Protein AF-A0A328CBB7-F1 (afdb_monomer)

Structure (mmCIF, N/CA/C/O backbone):
data_AF-A0A328CBB7-F1
#
_entry.id   AF-A0A328CBB7-F1
#
loop_
_atom_site.group_PDB
_atom_site.id
_atom_site.type_symbol
_atom_site.label_atom_id
_atom_site.label_alt_id
_atom_site.label_comp_id
_atom_site.label_asym_id
_atom_site.label_entity_id
_atom_site.label_seq_id
_atom_site.pdbx_PDB_ins_code
_atom_site.Cartn_x
_atom_site.Cartn_y
_atom_site.Cartn_z
_atom_site.occupancy
_atom_site.B_iso_or_equiv
_atom_site.auth_seq_id
_atom_site.auth_comp_id
_atom_site.auth_asym_id
_atom_site.auth_atom_id
_atom_site.pdbx_PDB_model_num
ATOM 1 N N . MET A 1 1 ? -21.058 -14.576 30.838 1.00 38.72 1 MET A N 1
ATOM 2 C CA . MET A 1 1 ? -20.397 -13.305 30.477 1.00 38.72 1 MET A CA 1
ATOM 3 C C . MET A 1 1 ? -21.060 -12.859 29.191 1.00 38.72 1 MET A C 1
ATOM 5 O O . MET A 1 1 ? -20.961 -13.598 28.227 1.00 38.72 1 MET A O 1
ATOM 9 N N . SER A 1 2 ? -21.871 -11.798 29.221 1.00 43.31 2 SER A N 1
ATOM 10 C CA . SER A 1 2 ? -22.669 -11.398 28.052 1.00 43.31 2 SER A CA 1
ATOM 11 C C . SER A 1 2 ? -21.760 -10.701 27.047 1.00 43.31 2 SER A C 1
ATOM 13 O O . SER A 1 2 ? -21.138 -9.696 27.394 1.00 43.31 2 SER A O 1
ATOM 15 N N . GLU A 1 3 ? -21.650 -11.267 25.850 1.00 45.44 3 GLU A N 1
ATOM 16 C CA . GLU A 1 3 ? -20.910 -10.694 24.729 1.00 45.44 3 GLU A CA 1
ATOM 17 C C . GLU A 1 3 ? -21.467 -9.309 24.370 1.00 45.44 3 GLU A C 1
ATOM 19 O O . GLU A 1 3 ? -22.669 -9.047 24.475 1.00 45.44 3 GLU A O 1
ATOM 24 N N . ALA A 1 4 ? -20.573 -8.387 24.012 1.00 52.09 4 ALA A N 1
ATOM 25 C CA . ALA A 1 4 ? -20.952 -7.051 23.579 1.00 52.09 4 ALA A CA 1
ATOM 26 C C . ALA A 1 4 ? -21.644 -7.139 22.211 1.00 52.09 4 ALA A C 1
ATOM 28 O O . ALA A 1 4 ? -21.082 -7.690 21.269 1.00 52.09 4 ALA A O 1
ATOM 29 N N . ILE A 1 5 ? -22.854 -6.586 22.112 1.00 55.97 5 ILE A N 1
ATOM 30 C CA . ILE A 1 5 ? -23.617 -6.524 20.860 1.00 55.97 5 ILE A CA 1
ATOM 31 C C . ILE A 1 5 ? -22.849 -5.642 19.854 1.00 55.97 5 ILE A C 1
ATOM 33 O O . ILE A 1 5 ? -22.445 -4.533 20.230 1.00 55.97 5 ILE A O 1
ATOM 37 N N . PRO A 1 6 ? -22.630 -6.092 18.604 1.00 54.19 6 PRO A N 1
ATOM 38 C CA . PRO A 1 6 ? -21.957 -5.299 17.579 1.00 54.19 6 PRO A CA 1
ATOM 39 C C . PRO A 1 6 ? -22.746 -4.020 17.256 1.00 54.19 6 PRO A C 1
ATOM 41 O O . PRO A 1 6 ? -23.978 -4.006 17.248 1.00 54.19 6 PRO A O 1
ATOM 44 N N . ALA A 1 7 ? -22.041 -2.918 16.970 1.00 55.19 7 ALA A N 1
ATOM 45 C CA . ALA A 1 7 ? -22.670 -1.602 16.808 1.00 55.19 7 ALA A CA 1
ATOM 46 C C . ALA A 1 7 ? -23.686 -1.508 15.656 1.00 55.19 7 ALA A C 1
ATOM 48 O O . ALA A 1 7 ? -24.539 -0.619 15.663 1.00 55.19 7 ALA A O 1
ATOM 49 N N . SER A 1 8 ? -23.628 -2.449 14.712 1.00 50.25 8 SER A N 1
ATOM 50 C CA . SER A 1 8 ? -24.557 -2.599 13.591 1.00 50.25 8 SER A CA 1
ATOM 51 C C . SER A 1 8 ? -25.989 -2.964 13.999 1.00 50.25 8 SER A C 1
ATOM 53 O O . SER A 1 8 ? -26.895 -2.803 13.190 1.00 50.25 8 SER A O 1
ATOM 55 N N . GLU A 1 9 ? -26.217 -3.433 15.231 1.00 58.25 9 GLU A N 1
ATOM 56 C CA . GLU A 1 9 ? -27.546 -3.835 15.726 1.00 58.25 9 GLU A CA 1
ATOM 57 C C . GLU A 1 9 ? -28.174 -2.812 16.689 1.00 58.25 9 GLU A C 1
ATOM 59 O O . GLU A 1 9 ? -29.252 -3.041 17.241 1.00 58.25 9 GLU A O 1
ATOM 64 N N . ILE A 1 10 ? -27.527 -1.663 16.916 1.00 64.31 10 ILE A N 1
ATOM 65 C CA . ILE A 1 10 ? -28.049 -0.634 17.821 1.00 64.31 10 ILE A CA 1
ATOM 66 C C . ILE A 1 10 ? -29.089 0.217 17.071 1.00 64.31 10 ILE A C 1
ATOM 68 O O . ILE A 1 10 ? -28.726 0.883 16.099 1.00 64.31 10 ILE A O 1
ATOM 72 N N . PRO A 1 11 ? -30.350 0.292 17.542 1.00 65.31 11 PRO A N 1
ATOM 73 C CA . PRO A 1 11 ? -31.369 1.146 16.941 1.00 65.31 11 PRO A CA 1
ATOM 74 C C . PRO A 1 11 ? -30.875 2.592 16.811 1.00 65.31 11 PRO A C 1
ATOM 76 O O . PRO A 1 11 ? -30.401 3.185 17.787 1.00 65.31 11 PRO A O 1
ATOM 79 N N . GLU A 1 12 ? -31.019 3.181 15.619 1.00 64.69 12 GLU A N 1
ATOM 80 C CA . GLU A 1 12 ? -30.481 4.513 15.295 1.00 64.69 12 GLU A CA 1
ATOM 81 C C . GLU A 1 12 ? -30.991 5.632 16.221 1.00 64.69 12 GLU A C 1
ATOM 83 O O . GLU A 1 12 ? -30.321 6.653 16.374 1.00 64.69 12 GLU A O 1
ATOM 88 N N . ASN A 1 13 ? -32.119 5.411 16.905 1.00 73.44 13 ASN A N 1
ATOM 89 C CA . ASN A 1 13 ? -32.806 6.396 17.740 1.00 73.44 13 ASN A CA 1
ATOM 90 C C . ASN A 1 13 ? -33.033 5.929 19.190 1.00 73.44 13 ASN A C 1
ATOM 92 O O . ASN A 1 13 ? -34.138 6.047 19.714 1.00 73.44 13 ASN A O 1
ATOM 96 N N . ILE A 1 14 ? -32.004 5.415 19.872 1.00 82.62 14 ILE A N 1
ATOM 97 C CA . ILE A 1 14 ? -32.076 5.215 21.333 1.00 82.62 14 ILE A CA 1
ATOM 98 C C . ILE A 1 14 ? -31.980 6.559 22.066 1.00 82.62 14 ILE A C 1
ATOM 100 O O . ILE A 1 14 ? -30.979 7.279 21.977 1.00 82.62 14 ILE A O 1
ATOM 104 N N . GLY A 1 15 ? -32.994 6.876 22.870 1.00 86.75 15 GLY A N 1
ATOM 105 C CA . GLY A 1 15 ? -33.007 8.018 23.770 1.00 86.75 15 GLY A CA 1
ATOM 106 C C . GLY A 1 15 ? -32.053 7.839 24.956 1.00 86.75 15 GLY A C 1
ATOM 107 O O . GLY A 1 15 ? -31.879 6.761 25.519 1.00 86.75 15 GLY A O 1
ATOM 108 N N . ARG A 1 16 ? -31.436 8.936 25.422 1.00 88.31 16 ARG A N 1
ATOM 109 C CA . ARG A 1 16 ? -30.441 8.923 26.525 1.00 88.31 16 ARG A CA 1
ATOM 110 C C . ARG A 1 16 ? -30.941 8.275 27.825 1.00 88.31 16 ARG A C 1
ATOM 112 O O . ARG A 1 16 ? -30.129 7.836 28.642 1.00 88.31 16 ARG A O 1
ATOM 119 N N . ASN A 1 17 ? -32.248 8.295 28.069 1.00 92.12 17 ASN A N 1
ATOM 120 C CA . ASN A 1 17 ? -32.859 7.763 29.286 1.00 92.12 17 ASN A CA 1
ATOM 121 C C . ASN A 1 17 ? -33.464 6.366 29.108 1.00 92.12 17 ASN A C 1
ATOM 123 O O . ASN A 1 17 ? -33.884 5.803 30.119 1.00 92.12 17 ASN A O 1
ATOM 127 N N . ASP A 1 18 ? -33.476 5.827 27.890 1.00 91.31 18 ASP A N 1
ATOM 128 C CA . ASP A 1 18 ? -34.069 4.528 27.582 1.00 91.31 18 ASP A CA 1
ATOM 129 C C . ASP A 1 18 ? -33.237 3.394 28.195 1.00 91.31 18 ASP A C 1
ATOM 131 O O . ASP A 1 18 ? -32.038 3.580 28.452 1.00 91.31 18 ASP A O 1
ATOM 135 N N . PRO A 1 19 ? -33.846 2.232 28.483 1.00 89.62 19 PRO A N 1
ATOM 136 C CA . PRO A 1 19 ? -33.105 1.050 28.905 1.00 89.62 19 PRO A CA 1
ATOM 137 C C . PRO A 1 19 ? -32.066 0.657 27.846 1.00 89.62 19 PRO A C 1
ATOM 139 O O . PRO A 1 19 ? -32.312 0.711 26.644 1.00 89.62 19 PRO A O 1
ATOM 142 N N . CYS A 1 20 ? -30.867 0.302 28.302 1.00 86.31 20 CYS A N 1
ATOM 143 C CA . CYS A 1 20 ? -29.746 -0.010 27.427 1.00 86.31 20 CYS A CA 1
ATOM 144 C C . CYS A 1 20 ? -29.980 -1.347 26.695 1.00 86.31 20 CYS A C 1
ATOM 146 O O . CYS A 1 20 ? -30.288 -2.339 27.362 1.00 86.31 20 CYS A O 1
ATOM 148 N N . PRO A 1 21 ? -29.755 -1.423 25.367 1.00 84.31 21 PRO A N 1
ATOM 149 C CA . PRO A 1 21 ? -30.044 -2.614 24.562 1.00 84.31 21 PRO A CA 1
ATOM 150 C C . PRO A 1 21 ? -29.115 -3.797 24.864 1.00 84.31 21 PRO A C 1
ATOM 152 O O . PRO A 1 21 ? -29.408 -4.912 24.463 1.00 84.31 21 PRO A O 1
ATOM 155 N N . CYS A 1 22 ? -28.031 -3.595 25.621 1.00 79.69 22 CYS A N 1
ATOM 156 C CA . CYS A 1 22 ? -27.121 -4.668 26.038 1.00 79.69 22 CYS A CA 1
ATOM 157 C C . CYS A 1 22 ? -27.690 -5.597 27.131 1.00 79.69 22 CYS A C 1
ATOM 159 O O . CYS A 1 22 ? -26.942 -6.370 27.723 1.00 79.69 22 CYS A O 1
ATOM 161 N N . GLY A 1 23 ? -28.977 -5.469 27.472 1.00 82.44 23 GLY A N 1
ATOM 162 C CA . GLY A 1 23 ? -29.635 -6.295 28.490 1.00 82.44 23 GLY A CA 1
ATOM 163 C C . GLY A 1 23 ? -29.272 -5.941 29.936 1.00 82.44 23 GLY A C 1
ATOM 164 O O . GLY A 1 23 ? -29.638 -6.658 30.856 1.00 82.44 23 GLY A O 1
ATOM 165 N N . SER A 1 24 ? -28.567 -4.829 30.170 1.00 83.69 24 SER A N 1
ATOM 166 C CA . SER A 1 24 ? -28.130 -4.440 31.521 1.00 83.69 24 SER A CA 1
ATOM 167 C C . SER A 1 24 ? -29.195 -3.741 32.374 1.00 83.69 24 SER A C 1
ATOM 169 O O . SER A 1 24 ? -28.890 -3.367 33.505 1.00 83.69 24 SER A O 1
ATOM 171 N N . GLU A 1 25 ? -30.384 -3.468 31.819 1.00 83.75 25 GLU A N 1
ATOM 172 C CA . GLU A 1 25 ? -31.497 -2.704 32.427 1.00 83.75 25 GLU A CA 1
ATOM 173 C C . GLU A 1 25 ? -31.156 -1.265 32.885 1.00 83.75 25 GLU A C 1
ATOM 175 O O . GLU A 1 25 ? -32.020 -0.497 33.311 1.00 83.75 25 GLU A O 1
ATOM 180 N N . LYS A 1 26 ? -29.897 -0.834 32.755 1.00 89.00 26 LYS A N 1
ATOM 181 C CA . LYS A 1 26 ? -29.447 0.526 33.073 1.00 89.00 26 LYS A CA 1
ATOM 182 C C . LYS A 1 26 ? -29.905 1.504 31.993 1.00 89.00 26 LYS A C 1
ATOM 184 O O . LYS A 1 26 ? -29.991 1.153 30.822 1.00 89.00 26 LYS A O 1
ATOM 189 N N . LYS A 1 27 ? -30.094 2.779 32.356 1.00 89.19 27 LYS A N 1
ATOM 190 C CA . LYS A 1 27 ? -30.308 3.862 31.374 1.00 89.19 27 LYS A CA 1
ATOM 191 C C . LYS A 1 27 ? -29.127 3.934 30.403 1.00 89.19 27 LYS A C 1
ATOM 193 O O . LYS A 1 27 ? -27.983 3.941 30.861 1.00 89.19 27 LYS A O 1
ATOM 198 N N . TYR A 1 28 ? -29.389 4.093 29.107 1.00 89.44 28 TYR A N 1
ATOM 199 C CA . TYR A 1 28 ? -28.383 4.097 28.041 1.00 89.44 28 TYR A CA 1
ATOM 200 C C . TYR A 1 28 ? -27.209 5.044 28.331 1.00 89.44 28 TYR A C 1
ATOM 202 O O . TYR A 1 28 ? -26.046 4.639 28.264 1.00 89.44 28 TYR A O 1
ATOM 210 N N . LYS A 1 29 ? -27.500 6.268 28.798 1.00 89.25 29 LYS A N 1
ATOM 211 C CA . LYS A 1 29 ? -26.477 7.264 29.171 1.00 89.25 29 LYS A CA 1
ATOM 212 C C . LYS A 1 29 ? -25.533 6.868 30.304 1.00 89.25 29 LYS A C 1
ATOM 214 O O . LYS A 1 29 ? -24.498 7.499 30.479 1.00 89.25 29 LYS A O 1
ATOM 219 N N . ARG A 1 30 ? -25.919 5.886 31.121 1.00 90.25 30 ARG A N 1
ATOM 220 C CA . ARG A 1 30 ? -25.130 5.359 32.248 1.00 90.25 30 ARG A CA 1
ATOM 221 C C . ARG A 1 30 ? -24.540 3.979 31.949 1.00 90.25 30 ARG A C 1
ATOM 223 O O . ARG A 1 30 ? -24.018 3.337 32.855 1.00 90.25 30 ARG A O 1
ATOM 230 N N . CYS A 1 31 ? -24.669 3.511 30.714 1.00 90.38 31 CYS A N 1
ATOM 231 C CA . CYS A 1 31 ? -24.170 2.224 30.268 1.00 90.38 31 CYS A CA 1
ATOM 232 C C . CYS A 1 31 ? -23.409 2.420 28.950 1.00 90.38 31 CYS A C 1
ATOM 234 O O . CYS A 1 31 ? -22.411 3.139 28.935 1.00 90.38 31 CYS A O 1
ATOM 236 N N . CYS A 1 32 ? -23.877 1.839 27.848 1.00 85.00 32 CYS A N 1
ATOM 237 C CA . CYS A 1 32 ? -23.119 1.775 26.605 1.00 85.00 32 CYS A CA 1
ATOM 238 C C . CYS A 1 32 ? -23.041 3.089 25.813 1.00 85.00 32 CYS A C 1
ATOM 240 O O . CYS A 1 32 ? -22.279 3.130 24.856 1.00 85.00 32 CYS A O 1
ATOM 242 N N . GLN A 1 33 ? -23.746 4.173 26.182 1.00 84.19 33 GLN A N 1
ATOM 243 C CA . GLN A 1 33 ? -23.725 5.421 25.393 1.00 84.19 33 GLN A CA 1
ATOM 244 C C . GLN A 1 33 ? -22.305 5.934 25.134 1.00 84.19 33 GLN A C 1
ATOM 246 O O . GLN A 1 33 ? -21.995 6.319 24.011 1.00 84.19 33 GLN A O 1
ATOM 251 N N . ARG A 1 34 ? -21.447 5.946 26.160 1.00 83.81 34 ARG A N 1
ATOM 252 C CA . ARG A 1 34 ? -20.066 6.422 26.016 1.00 83.81 34 ARG A CA 1
ATOM 253 C C . ARG A 1 34 ? -19.263 5.505 25.096 1.00 83.81 34 ARG A C 1
ATOM 255 O O . ARG A 1 34 ? -18.585 5.995 24.205 1.00 83.81 34 ARG A O 1
ATOM 262 N N . THR A 1 35 ? -19.379 4.193 25.283 1.00 80.81 35 THR A N 1
ATOM 263 C CA . THR A 1 35 ? -18.708 3.190 24.448 1.00 80.81 35 THR A CA 1
ATOM 264 C C . THR A 1 35 ? -19.155 3.288 22.993 1.00 80.81 35 THR A C 1
ATOM 266 O O . THR A 1 35 ? -18.314 3.344 22.111 1.00 80.81 35 THR A O 1
ATOM 269 N N . HIS A 1 36 ? -20.457 3.413 22.735 1.00 80.88 36 HIS A N 1
ATOM 270 C CA . HIS A 1 36 ? -20.998 3.569 21.385 1.00 80.88 36 HIS A CA 1
ATOM 271 C C . HIS A 1 36 ? -20.646 4.921 20.756 1.00 80.88 36 HIS A C 1
ATOM 273 O O . HIS A 1 36 ? -20.527 5.006 19.542 1.00 80.88 36 HIS A O 1
ATOM 279 N N . GLN A 1 37 ? -20.493 5.992 21.544 1.00 74.44 37 GLN A N 1
ATOM 280 C CA . GLN A 1 37 ? -19.992 7.275 21.039 1.00 74.44 37 GLN A CA 1
ATOM 281 C C . GLN A 1 37 ? -18.532 7.163 20.619 1.00 74.44 37 GLN A C 1
ATOM 283 O O . GLN A 1 37 ? -18.215 7.564 19.509 1.00 74.44 37 GLN A O 1
ATOM 288 N N . ILE A 1 38 ? -17.689 6.552 21.455 1.00 74.50 38 ILE A N 1
ATOM 289 C CA . ILE A 1 38 ? -16.287 6.270 21.124 1.00 74.50 38 ILE A CA 1
ATOM 290 C C . ILE A 1 38 ? -16.212 5.380 19.880 1.00 74.50 38 ILE A C 1
ATOM 292 O O . ILE A 1 38 ? -15.443 5.672 18.975 1.00 74.50 38 ILE A O 1
ATOM 296 N N . GLN A 1 39 ? -17.062 4.355 19.794 1.00 68.62 39 GLN A N 1
ATOM 297 C CA . GLN A 1 39 ? -17.139 3.457 18.647 1.00 68.62 39 GLN A CA 1
ATOM 298 C C . GLN A 1 39 ? -17.603 4.181 17.372 1.00 68.62 39 GLN A C 1
ATOM 300 O O . GLN A 1 39 ? -16.935 4.091 16.348 1.00 68.62 39 GLN A O 1
ATOM 305 N N . LYS A 1 40 ? -18.666 4.995 17.436 1.00 63.31 40 LYS A N 1
ATOM 306 C CA . LYS A 1 40 ? -19.123 5.830 16.310 1.00 63.31 40 LYS A CA 1
ATOM 307 C C . LYS A 1 40 ? -18.096 6.890 15.909 1.00 63.31 40 LYS A C 1
ATOM 309 O O . LYS A 1 40 ? -18.004 7.235 14.736 1.00 63.31 40 LYS A O 1
ATOM 314 N N . GLU A 1 41 ? -17.351 7.451 16.856 1.00 59.56 41 GLU A N 1
ATOM 315 C CA . GLU A 1 41 ? -16.264 8.396 16.582 1.00 59.56 41 GLU A CA 1
ATOM 316 C C . GLU A 1 41 ? -15.067 7.691 15.933 1.00 59.56 41 GLU A C 1
ATOM 318 O O . GLU A 1 41 ? -14.537 8.210 14.951 1.00 59.56 41 GLU A O 1
ATOM 323 N N . SER A 1 42 ? -14.710 6.481 16.379 1.00 55.41 42 SER A N 1
ATOM 324 C CA . SER A 1 42 ? -13.691 5.654 15.722 1.00 55.41 42 SER A CA 1
ATOM 325 C C . SER A 1 42 ? -14.127 5.175 14.335 1.00 55.41 42 SER A C 1
ATOM 327 O O . SER A 1 42 ? -13.318 5.158 13.414 1.00 55.41 42 SER A O 1
ATOM 329 N N . GLU A 1 43 ? -15.410 4.868 14.136 1.00 56.19 43 GLU A N 1
ATOM 330 C CA . GLU A 1 43 ? -15.985 4.520 12.829 1.00 56.19 43 GLU A CA 1
ATOM 331 C C . GLU A 1 43 ? -16.011 5.736 11.891 1.00 56.19 43 GLU A C 1
ATOM 333 O O . GLU A 1 43 ? -15.654 5.619 10.724 1.00 56.19 43 GLU A O 1
ATOM 338 N N . LYS A 1 44 ? -16.334 6.937 12.395 1.00 49.56 44 LYS A N 1
ATOM 339 C CA . LYS A 1 44 ? -16.221 8.194 11.628 1.00 49.56 44 LYS A CA 1
ATOM 340 C C . LYS A 1 44 ? -14.776 8.543 11.258 1.00 49.56 44 LYS A C 1
ATOM 342 O O . LYS A 1 44 ? -14.560 9.219 10.254 1.00 49.56 44 LYS A O 1
ATOM 347 N N . GLN A 1 45 ? -13.799 8.118 12.060 1.00 52.16 45 GLN A N 1
ATOM 348 C CA . GLN A 1 45 ? -12.370 8.245 11.750 1.00 52.16 45 GLN A CA 1
ATOM 349 C C . GLN A 1 45 ? -11.849 7.112 10.849 1.00 52.16 45 GLN A C 1
ATOM 351 O O . GLN A 1 45 ? 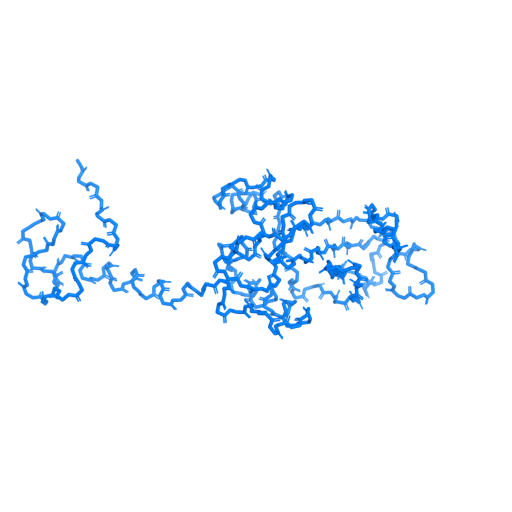-10.827 7.294 10.185 1.00 52.16 45 GLN A O 1
ATOM 356 N N . SER A 1 46 ? -12.569 5.990 10.754 1.00 60.09 46 SER A N 1
ATOM 357 C CA . SER A 1 46 ? -12.258 4.860 9.875 1.00 60.09 46 SER A CA 1
ATOM 358 C C . SER A 1 46 ? -12.650 5.196 8.435 1.00 60.09 46 SER A C 1
ATOM 360 O O . SER A 1 46 ? -13.712 4.820 7.942 1.00 60.09 46 SER A O 1
ATOM 362 N N . ARG A 1 47 ? -11.802 5.972 7.753 1.00 76.31 47 ARG A N 1
ATOM 363 C CA . ARG A 1 47 ? -11.968 6.273 6.324 1.00 76.31 47 ARG A CA 1
ATOM 364 C C . ARG A 1 47 ? -12.005 4.968 5.542 1.00 76.31 47 ARG A C 1
ATOM 366 O O . ARG A 1 47 ? -11.098 4.156 5.684 1.00 76.31 47 ARG A O 1
ATOM 373 N N . GLN A 1 48 ? -13.006 4.784 4.689 1.00 86.12 48 GLN A N 1
ATOM 374 C CA . GLN A 1 48 ? -13.028 3.623 3.805 1.00 86.12 48 GLN A CA 1
ATOM 375 C C . GLN A 1 48 ? -12.163 3.859 2.557 1.00 86.12 48 GLN A C 1
ATOM 377 O O . GLN A 1 48 ? -12.092 4.993 2.070 1.00 86.12 48 GLN A O 1
ATOM 382 N N . PRO A 1 49 ? -11.559 2.806 1.971 1.00 89.00 49 PRO A N 1
ATOM 383 C CA . PRO A 1 49 ? -10.721 2.915 0.775 1.00 89.00 49 PRO A CA 1
ATOM 384 C C . PRO A 1 49 ? -11.346 3.732 -0.363 1.00 89.00 49 PRO A C 1
ATOM 386 O O . PRO A 1 49 ? -10.677 4.553 -0.989 1.00 89.00 49 PRO A O 1
ATOM 389 N N . HIS A 1 50 ? -12.647 3.554 -0.608 1.00 89.19 50 HIS A N 1
ATOM 390 C CA . HIS A 1 50 ? -13.378 4.223 -1.689 1.00 89.19 50 HIS A CA 1
ATOM 391 C C . HIS A 1 50 ? -13.570 5.735 -1.487 1.00 89.19 50 HIS A C 1
ATOM 393 O O . HIS A 1 50 ? -13.829 6.461 -2.444 1.00 89.19 50 HIS A O 1
ATOM 399 N N . GLN A 1 51 ? -13.445 6.227 -0.252 1.00 90.69 51 GLN A N 1
ATOM 400 C CA . GLN A 1 51 ? -13.503 7.660 0.052 1.00 90.69 51 GLN A CA 1
ATOM 401 C C . GLN A 1 51 ? -12.180 8.364 -0.282 1.00 90.69 51 GLN A C 1
ATOM 403 O O . GLN A 1 51 ? -12.143 9.586 -0.417 1.00 90.69 51 GLN A O 1
ATOM 408 N N . LEU A 1 52 ? -11.091 7.598 -0.405 1.00 92.62 52 LEU A N 1
ATOM 409 C CA . LEU A 1 52 ? -9.737 8.094 -0.652 1.00 92.62 52 LEU A CA 1
ATOM 410 C C . LEU A 1 52 ? -9.294 7.866 -2.099 1.00 92.62 52 LEU A C 1
ATOM 412 O O . LEU A 1 52 ? -8.646 8.726 -2.701 1.00 92.62 52 LEU A O 1
ATOM 416 N N . ILE A 1 53 ? -9.642 6.705 -2.654 1.00 94.81 53 ILE A N 1
ATOM 417 C CA . ILE A 1 53 ? -9.249 6.270 -3.991 1.00 94.81 53 ILE A CA 1
ATOM 418 C C . ILE A 1 53 ? -10.500 5.858 -4.761 1.00 94.81 53 ILE A C 1
ATOM 420 O O . ILE A 1 53 ? -11.212 4.943 -4.351 1.00 94.81 53 ILE A O 1
ATOM 424 N N . GLY A 1 54 ? -10.730 6.531 -5.888 1.00 93.31 54 GLY A N 1
ATOM 425 C CA . GLY A 1 54 ? -11.812 6.252 -6.825 1.00 93.31 54 GLY A CA 1
ATOM 426 C C . GLY A 1 54 ? -11.306 6.129 -8.263 1.00 93.31 54 GLY A C 1
ATOM 427 O O . GLY A 1 54 ? -10.107 6.196 -8.531 1.00 93.31 54 GLY A O 1
ATOM 428 N N . SER A 1 55 ? -12.234 6.022 -9.216 1.00 90.19 55 SER A N 1
ATOM 429 C CA . SER A 1 55 ? -11.935 5.808 -10.645 1.00 90.19 55 SER A CA 1
ATOM 430 C C . SER A 1 55 ? -11.108 6.914 -11.313 1.00 90.19 55 SER A C 1
ATOM 432 O O . SER A 1 55 ? -10.439 6.667 -12.308 1.00 90.19 55 SER A O 1
ATOM 434 N N . LYS A 1 56 ? -11.151 8.143 -10.785 1.00 92.81 56 LYS A N 1
ATOM 435 C CA . LYS A 1 56 ? -10.385 9.292 -11.303 1.00 92.81 56 LYS A CA 1
ATOM 436 C C . LYS A 1 56 ? -9.075 9.532 -10.548 1.00 92.81 56 LYS A C 1
ATOM 438 O O . LYS A 1 56 ? -8.369 10.496 -10.840 1.00 92.81 56 LYS A O 1
ATOM 443 N N . THR A 1 57 ? -8.770 8.717 -9.540 1.00 95.56 57 THR A N 1
ATOM 444 C CA . THR A 1 57 ? -7.576 8.900 -8.718 1.00 95.56 57 THR A CA 1
ATOM 445 C C . THR A 1 57 ? -6.345 8.460 -9.499 1.00 95.56 57 THR A C 1
ATOM 447 O O . THR A 1 57 ? -6.205 7.297 -9.858 1.00 95.56 57 THR A O 1
ATOM 450 N N . ILE A 1 58 ? -5.433 9.400 -9.738 1.00 95.38 58 ILE A N 1
ATOM 451 C CA . ILE A 1 58 ? -4.161 9.125 -10.415 1.00 95.38 58 ILE A CA 1
ATOM 452 C C . ILE A 1 58 ? -3.154 8.436 -9.472 1.00 95.38 58 ILE A C 1
ATOM 454 O O . ILE A 1 58 ? -3.225 8.656 -8.256 1.00 95.38 58 ILE A O 1
ATOM 458 N N . PRO A 1 59 ? -2.157 7.695 -9.996 1.00 95.69 59 PRO A N 1
ATOM 459 C CA . PRO A 1 59 ? -1.182 6.962 -9.178 1.00 95.69 59 PRO A CA 1
ATOM 460 C C . PRO A 1 59 ? -0.447 7.817 -8.140 1.00 95.69 59 PRO A C 1
ATOM 462 O O . PRO A 1 59 ? -0.314 7.420 -6.986 1.00 95.69 59 PRO A O 1
ATOM 465 N N . TYR A 1 60 ? -0.059 9.047 -8.494 1.00 96.19 60 TYR A N 1
ATOM 466 C CA . TYR A 1 60 ? 0.582 9.958 -7.540 1.00 96.19 60 TYR A CA 1
ATOM 467 C C . TYR A 1 60 ? -0.303 10.273 -6.326 1.00 96.19 60 TYR A C 1
ATOM 469 O O . TYR A 1 60 ? 0.182 10.387 -5.201 1.00 96.19 60 TYR A O 1
ATOM 477 N N . LYS A 1 61 ? -1.623 10.373 -6.518 1.00 96.88 61 LYS A N 1
ATOM 478 C CA . LYS A 1 61 ? -2.549 10.608 -5.409 1.00 96.88 61 LYS A CA 1
ATOM 479 C C . LYS A 1 61 ? -2.685 9.368 -4.524 1.00 96.88 61 LYS A C 1
ATOM 481 O O . LYS A 1 61 ? -2.807 9.539 -3.316 1.00 96.88 61 LYS A O 1
ATOM 486 N N . VAL A 1 62 ? -2.606 8.163 -5.097 1.00 96.88 62 VAL A N 1
ATOM 487 C CA . VAL A 1 62 ? -2.533 6.904 -4.333 1.00 96.88 62 VAL A CA 1
ATOM 488 C C . VAL A 1 62 ? -1.285 6.895 -3.457 1.00 96.88 62 VAL A C 1
ATOM 490 O O . VAL A 1 62 ? -1.411 6.727 -2.251 1.00 96.88 62 VAL A O 1
ATOM 493 N N . TYR A 1 63 ? -0.111 7.197 -4.022 1.00 97.06 63 TYR A N 1
ATOM 494 C CA . TYR A 1 63 ? 1.131 7.342 -3.255 1.00 97.06 63 TYR A CA 1
ATOM 495 C C . TYR A 1 63 ? 0.971 8.313 -2.073 1.00 97.06 63 TYR A C 1
ATOM 497 O O . TYR A 1 63 ? 1.273 7.958 -0.939 1.00 97.06 63 TYR A O 1
ATOM 505 N N . LYS A 1 64 ? 0.393 9.504 -2.295 1.00 96.81 64 LYS A N 1
ATOM 506 C CA . LYS A 1 64 ? 0.149 10.469 -1.207 1.00 96.81 64 LYS A CA 1
ATOM 507 C C . LYS A 1 64 ? -0.831 9.955 -0.148 1.00 96.81 64 LYS A C 1
ATOM 509 O O . LYS A 1 64 ? -0.697 10.339 1.009 1.00 96.81 64 LYS A O 1
ATOM 514 N N . VAL A 1 65 ? -1.813 9.131 -0.520 1.00 96.25 65 VAL A N 1
ATOM 515 C CA . VAL A 1 65 ? -2.690 8.460 0.452 1.00 96.25 65 VAL A CA 1
ATOM 516 C C . VAL A 1 65 ? -1.886 7.467 1.288 1.00 96.25 65 VAL A C 1
ATOM 518 O O . VAL A 1 65 ? -2.036 7.481 2.503 1.00 96.25 65 VAL A O 1
ATOM 521 N N . LEU A 1 66 ? -1.001 6.672 0.679 1.00 96.69 66 LEU A N 1
ATOM 522 C CA . LEU A 1 66 ? -0.139 5.739 1.417 1.00 96.69 66 LEU A CA 1
ATOM 523 C C . LEU A 1 66 ? 0.772 6.469 2.408 1.00 96.69 66 LEU A C 1
ATOM 525 O O . LEU A 1 66 ? 0.836 6.060 3.561 1.00 96.69 66 LEU A O 1
ATOM 529 N N . THR A 1 67 ? 1.362 7.603 2.018 1.00 96.19 67 THR A N 1
ATOM 530 C CA . THR A 1 67 ? 2.137 8.445 2.945 1.00 96.19 67 THR A CA 1
ATOM 531 C C . THR A 1 67 ? 1.294 8.924 4.129 1.00 96.19 67 THR A C 1
ATOM 533 O O . THR A 1 67 ? 1.716 8.807 5.272 1.00 96.19 67 THR A O 1
ATOM 536 N N . GLN A 1 68 ? 0.065 9.397 3.892 1.00 94.06 68 GLN A N 1
ATOM 537 C CA . GLN A 1 68 ? -0.834 9.823 4.977 1.00 94.06 68 GLN A CA 1
ATOM 538 C C . GLN A 1 68 ? -1.241 8.663 5.897 1.00 94.06 68 GLN A C 1
ATOM 540 O O . GLN A 1 68 ? -1.391 8.840 7.107 1.00 94.06 68 GLN A O 1
ATOM 545 N N . VAL A 1 69 ? -1.456 7.477 5.329 1.00 93.75 69 VAL A N 1
ATOM 546 C CA . VAL A 1 69 ? -1.769 6.252 6.076 1.00 93.75 69 VAL A CA 1
ATOM 547 C C . VAL A 1 69 ? -0.582 5.836 6.943 1.00 93.75 69 VAL A C 1
ATOM 549 O O . VAL A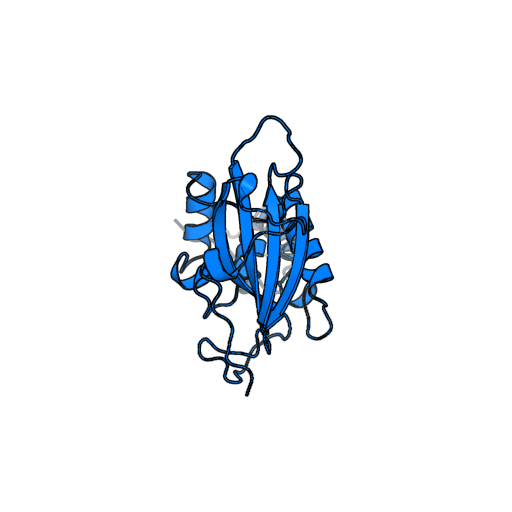 1 69 ? -0.780 5.521 8.115 1.00 93.75 69 VAL A O 1
ATOM 552 N N . PHE A 1 70 ? 0.638 5.923 6.408 1.00 94.06 70 PHE A N 1
ATOM 553 C CA . PHE A 1 70 ? 1.865 5.694 7.161 1.00 94.06 70 PHE A CA 1
ATOM 554 C C . PHE A 1 70 ? 2.000 6.686 8.325 1.00 94.06 70 PHE A C 1
ATOM 556 O O . PHE A 1 70 ? 2.130 6.273 9.473 1.00 94.06 70 PHE A O 1
ATOM 563 N N . GLU A 1 71 ? 1.902 7.991 8.050 1.00 91.50 71 GLU A N 1
ATOM 564 C CA . GLU A 1 71 ? 2.037 9.066 9.050 1.00 91.50 71 GLU A CA 1
ATOM 565 C C . GLU A 1 71 ? 1.013 8.957 10.190 1.00 91.50 71 GLU A C 1
ATOM 567 O O . GLU A 1 71 ? 1.293 9.333 11.326 1.00 91.50 71 GLU A O 1
ATOM 572 N N . SER A 1 72 ? -0.180 8.437 9.894 1.00 89.12 72 SER A N 1
ATOM 573 C CA . SER A 1 72 ? -1.240 8.215 10.884 1.00 89.12 72 SER A CA 1
ATOM 574 C C . SER A 1 72 ? -1.188 6.840 11.557 1.00 89.12 72 SER A C 1
ATOM 576 O O . SER A 1 72 ? -2.068 6.534 12.361 1.00 89.12 72 SER A O 1
ATOM 578 N N . ASN A 1 73 ? -0.178 6.019 11.249 1.00 89.00 73 ASN A N 1
ATOM 579 C CA . ASN A 1 73 ? -0.042 4.636 11.707 1.00 89.00 73 ASN A CA 1
ATOM 580 C C . ASN A 1 73 ? -1.318 3.792 11.480 1.00 89.00 73 ASN A C 1
ATOM 582 O O . ASN A 1 73 ? -1.722 2.978 12.312 1.00 89.00 73 ASN A O 1
ATOM 586 N N . ALA A 1 74 ? -2.005 4.016 10.358 1.00 91.56 74 ALA A N 1
ATOM 587 C CA . ALA A 1 74 ? -3.315 3.434 10.084 1.00 91.56 74 ALA A CA 1
ATOM 588 C C . ALA A 1 74 ? -3.203 2.057 9.398 1.00 91.56 74 ALA A C 1
ATOM 590 O O . ALA A 1 74 ? -3.702 1.859 8.289 1.00 91.56 74 ALA A O 1
ATOM 591 N N . LEU A 1 75 ? -2.579 1.084 10.074 1.00 91.25 75 LEU A N 1
ATOM 592 C CA . LEU A 1 75 ? -2.309 -0.270 9.551 1.00 91.25 75 LEU A CA 1
ATOM 593 C C . LEU A 1 75 ? -3.555 -0.983 9.007 1.00 91.25 75 LEU A C 1
ATOM 595 O O . LEU A 1 75 ? -3.519 -1.603 7.946 1.00 91.25 75 LEU A O 1
ATOM 599 N N . ALA A 1 76 ? -4.683 -0.856 9.709 1.00 89.56 76 ALA A N 1
ATOM 600 C CA . ALA A 1 76 ? -5.953 -1.431 9.278 1.00 89.56 76 ALA A CA 1
ATOM 601 C C . ALA A 1 76 ? -6.419 -0.864 7.927 1.00 89.56 76 ALA A C 1
ATOM 603 O O . ALA A 1 76 ? -6.879 -1.615 7.072 1.00 89.56 76 ALA A O 1
ATOM 604 N N . LEU A 1 77 ? -6.264 0.448 7.727 1.00 93.88 77 LEU A N 1
ATOM 605 C CA . LEU A 1 77 ? -6.624 1.116 6.480 1.00 93.88 77 LEU A CA 1
ATOM 6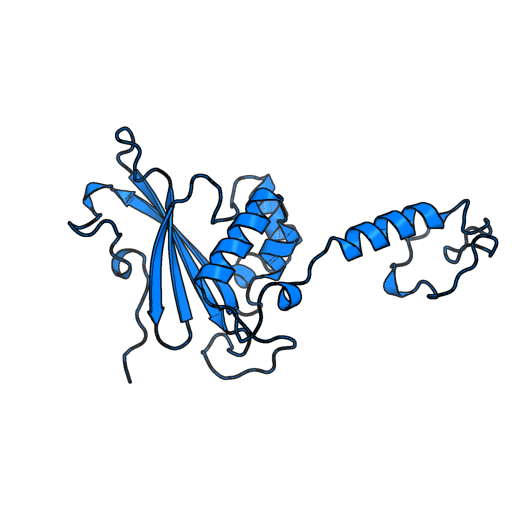06 C C . LEU A 1 77 ? -5.639 0.770 5.361 1.00 93.88 77 LEU A C 1
ATOM 608 O O . LEU A 1 77 ? -6.058 0.574 4.227 1.00 93.88 77 LEU A O 1
ATOM 612 N N . TYR A 1 78 ? -4.347 0.655 5.671 1.00 95.56 78 TYR A N 1
ATOM 613 C CA . TYR A 1 78 ? -3.353 0.166 4.716 1.00 95.56 78 TYR A CA 1
ATOM 614 C C . TYR A 1 78 ? -3.749 -1.207 4.158 1.00 95.56 78 TYR A C 1
ATOM 616 O O . TYR A 1 78 ? -3.786 -1.407 2.945 1.00 95.56 78 TYR A O 1
ATOM 624 N N . TYR A 1 79 ? -4.142 -2.121 5.046 1.00 95.56 79 TYR A N 1
ATOM 625 C CA . TYR A 1 79 ? -4.658 -3.429 4.668 1.00 95.56 79 TYR A CA 1
ATOM 626 C C . TYR A 1 79 ? -5.945 -3.327 3.830 1.00 95.56 79 TYR A C 1
ATOM 628 O O . TYR A 1 79 ? -6.067 -3.985 2.796 1.00 95.56 79 TYR A O 1
ATOM 636 N N . ASP A 1 80 ? -6.885 -2.458 4.206 1.00 94.31 80 ASP A N 1
ATOM 637 C CA . ASP A 1 80 ? -8.133 -2.251 3.455 1.00 94.31 80 ASP A CA 1
ATOM 638 C C . ASP A 1 80 ? -7.905 -1.634 2.059 1.00 94.31 80 ASP A C 1
ATOM 640 O O . ASP A 1 80 ? -8.718 -1.818 1.156 1.00 94.31 80 ASP A O 1
ATOM 644 N N . LEU A 1 81 ? -6.787 -0.933 1.842 1.00 95.75 81 LEU A N 1
ATOM 645 C CA . LEU A 1 81 ? -6.390 -0.394 0.535 1.00 95.75 81 LEU A CA 1
ATOM 646 C C . LEU A 1 81 ? -5.816 -1.458 -0.416 1.00 95.75 81 LEU A C 1
ATOM 648 O O . LEU A 1 81 ? -5.611 -1.161 -1.599 1.00 95.75 81 LEU A O 1
ATOM 652 N N . SER A 1 82 ? -5.560 -2.677 0.064 1.00 96.50 82 SER A N 1
ATOM 653 C CA . SER A 1 82 ? -5.066 -3.781 -0.763 1.00 96.50 82 SER A CA 1
ATOM 654 C C . SER A 1 82 ? -6.172 -4.512 -1.521 1.00 96.50 82 SER A C 1
ATOM 656 O O . SER A 1 82 ? -7.341 -4.508 -1.137 1.00 96.50 82 SER A O 1
ATOM 658 N N . HIS A 1 83 ? -5.792 -5.112 -2.643 1.00 96.06 83 HIS A N 1
ATOM 659 C CA . HIS A 1 83 ? -6.680 -5.851 -3.522 1.00 96.06 83 HIS A CA 1
ATOM 660 C C . HIS A 1 83 ? -6.912 -7.258 -2.969 1.00 96.06 83 HIS A C 1
ATOM 662 O O . HIS A 1 83 ? -5.952 -7.990 -2.753 1.00 96.06 83 HIS A O 1
ATOM 668 N N . GLU A 1 84 ? -8.171 -7.664 -2.799 1.00 93.38 84 GLU A N 1
ATOM 669 C CA . GLU A 1 84 ? -8.557 -8.949 -2.184 1.00 93.38 84 GLU A CA 1
ATOM 670 C C . GLU A 1 84 ? -7.963 -10.175 -2.885 1.00 93.38 84 GLU A C 1
ATOM 672 O O . GLU A 1 84 ? -7.543 -11.119 -2.226 1.00 93.38 84 GLU A O 1
ATOM 677 N N . ALA A 1 85 ? -7.870 -10.140 -4.215 1.00 93.75 85 ALA A N 1
ATOM 678 C CA . ALA A 1 85 ? -7.268 -11.218 -5.004 1.00 93.75 85 ALA A CA 1
ATOM 679 C C . ALA A 1 85 ? -5.728 -11.133 -5.118 1.00 93.75 85 ALA A C 1
ATOM 681 O O . ALA A 1 85 ? -5.112 -11.985 -5.757 1.00 93.75 85 ALA A O 1
ATOM 682 N N . GLY A 1 86 ? -5.107 -10.089 -4.559 1.00 94.12 86 GLY A N 1
ATOM 683 C CA . GLY A 1 86 ? -3.683 -9.798 -4.731 1.00 94.12 86 GLY A CA 1
ATOM 684 C C . GLY A 1 86 ? -2.760 -10.686 -3.887 1.00 94.12 86 GLY A C 1
ATOM 685 O O . GLY A 1 86 ? -3.163 -11.143 -2.814 1.00 94.12 86 GLY A O 1
ATOM 686 N N . PRO A 1 87 ? -1.491 -10.888 -4.297 1.00 95.81 87 PRO A N 1
ATOM 687 C CA . PRO A 1 87 ? -0.500 -11.623 -3.511 1.00 95.81 87 PRO A CA 1
ATOM 688 C C . PRO A 1 87 ? -0.304 -11.062 -2.099 1.00 95.81 87 PRO A C 1
ATOM 690 O O . PRO A 1 87 ? -0.051 -11.823 -1.166 1.00 95.81 87 PRO A O 1
ATOM 693 N N . PHE A 1 88 ? -0.488 -9.752 -1.898 1.00 96.31 88 PHE A N 1
ATOM 694 C CA . PHE A 1 88 ? -0.478 -9.158 -0.560 1.00 96.31 88 PHE A CA 1
ATOM 695 C C . PHE A 1 88 ? -1.523 -9.804 0.367 1.00 96.31 88 PHE A C 1
ATOM 697 O O . PHE A 1 88 ? -1.210 -10.171 1.497 1.00 96.31 88 PHE A O 1
ATOM 704 N N . ARG A 1 89 ? -2.750 -10.011 -0.125 1.00 95.38 89 ARG A N 1
ATOM 705 C CA . ARG A 1 89 ? -3.835 -10.661 0.626 1.00 95.38 89 ARG A CA 1
ATOM 706 C C . ARG A 1 89 ? -3.652 -12.166 0.752 1.00 95.38 89 ARG A C 1
ATOM 708 O O . ARG A 1 89 ? -4.096 -12.741 1.734 1.00 95.38 89 ARG A O 1
ATOM 715 N N . GLN A 1 90 ? -2.943 -12.800 -0.177 1.00 95.69 90 GLN A N 1
ATOM 716 C CA . GLN A 1 90 ? -2.544 -14.202 -0.020 1.00 95.69 90 GLN A CA 1
ATOM 717 C C . GLN A 1 90 ? -1.511 -14.370 1.106 1.00 95.69 90 GLN A C 1
ATOM 719 O O . GLN A 1 90 ? -1.605 -15.320 1.879 1.00 95.69 90 GLN A O 1
ATOM 724 N N . ARG A 1 91 ? -0.556 -13.433 1.234 1.00 95.31 91 ARG A N 1
ATOM 725 C CA . ARG A 1 91 ? 0.416 -13.399 2.344 1.00 95.31 91 ARG A CA 1
ATOM 726 C C . ARG A 1 91 ? -0.242 -13.079 3.684 1.00 95.31 91 ARG A C 1
ATOM 728 O O . ARG A 1 91 ? 0.130 -13.667 4.695 1.00 95.31 91 ARG A O 1
ATOM 735 N N . TYR A 1 92 ? -1.239 -12.196 3.678 1.00 95.44 92 TYR A N 1
ATOM 736 C CA . TYR A 1 92 ? -1.993 -11.795 4.865 1.00 95.44 92 TYR A CA 1
ATOM 737 C C . TYR A 1 92 ? -3.502 -11.997 4.647 1.00 95.44 92 TYR A C 1
ATOM 739 O O . TYR A 1 92 ? -4.214 -11.032 4.344 1.00 95.44 92 TYR A O 1
ATOM 747 N N . PRO A 1 93 ? -4.014 -13.235 4.808 1.00 91.75 93 PRO A N 1
ATOM 748 C CA . PRO A 1 93 ? -5.425 -13.548 4.558 1.00 91.75 93 PRO A CA 1
ATOM 749 C C . PRO A 1 93 ? -6.386 -12.733 5.418 1.00 91.75 93 PRO A C 1
ATOM 751 O O . PRO A 1 93 ? -7.464 -12.364 4.969 1.00 91.75 93 PRO A O 1
ATOM 754 N N . GLU A 1 94 ? -5.953 -12.398 6.633 1.00 89.19 94 GLU A N 1
ATOM 755 C CA . GLU A 1 94 ? -6.715 -11.615 7.595 1.00 89.19 94 GLU A CA 1
ATOM 756 C C . GLU A 1 94 ? -5.973 -10.337 7.973 1.00 89.19 94 GLU A C 1
ATOM 758 O O . GLU A 1 94 ? -4.746 -10.315 8.107 1.00 89.19 94 GLU A O 1
ATOM 763 N N . LYS A 1 95 ? -6.735 -9.274 8.245 1.00 89.62 95 LYS A N 1
ATOM 764 C CA . LYS A 1 95 ? -6.193 -7.976 8.680 1.00 89.62 95 LYS A CA 1
ATOM 765 C C . LYS A 1 95 ? -5.300 -8.104 9.914 1.00 89.62 95 LYS A C 1
ATOM 767 O O . LYS A 1 95 ? -4.253 -7.466 9.988 1.00 89.62 95 LYS A O 1
ATOM 772 N N . GLY A 1 96 ? -5.716 -8.933 10.874 1.00 80.19 96 GLY A N 1
ATOM 773 C CA . GLY A 1 96 ? -4.962 -9.186 12.101 1.00 80.19 96 GLY A CA 1
ATOM 774 C C . GLY A 1 96 ? -3.578 -9.778 11.832 1.00 80.19 96 GLY A C 1
ATOM 775 O O . GLY A 1 96 ? -2.624 -9.362 12.476 1.00 80.19 96 GLY A O 1
ATOM 776 N N . ALA A 1 97 ? -3.452 -10.652 10.826 1.00 89.19 97 ALA A N 1
ATOM 777 C CA . ALA A 1 97 ? -2.178 -11.275 10.470 1.00 89.19 97 ALA A CA 1
ATOM 778 C C . ALA A 1 97 ? -1.159 -10.248 9.953 1.00 89.19 97 ALA A C 1
ATOM 780 O O . ALA A 1 97 ? 0.019 -10.327 10.289 1.00 89.19 97 ALA A O 1
ATOM 781 N N . PHE A 1 98 ? -1.606 -9.253 9.176 1.00 93.19 98 PHE A N 1
ATOM 782 C CA . PHE A 1 98 ? -0.735 -8.157 8.745 1.00 93.19 98 PHE A CA 1
ATOM 783 C C . PHE A 1 98 ? -0.302 -7.278 9.924 1.00 93.19 98 PHE A C 1
ATOM 785 O O . PHE A 1 98 ? 0.878 -6.973 10.065 1.00 93.19 98 PHE A O 1
ATOM 792 N N . ILE A 1 99 ? -1.244 -6.888 10.788 1.00 87.69 99 ILE A N 1
ATOM 793 C CA . ILE A 1 99 ? -0.940 -6.045 11.955 1.00 87.69 99 ILE A CA 1
ATOM 794 C C . ILE A 1 99 ? 0.064 -6.745 12.878 1.00 87.69 99 ILE A C 1
ATOM 796 O O . ILE A 1 99 ? 1.027 -6.121 13.311 1.00 87.69 99 ILE A O 1
ATOM 800 N N . GLU A 1 100 ? -0.132 -8.037 13.138 1.00 82.75 100 GLU A N 1
ATOM 801 C CA . GLU A 1 100 ? 0.781 -8.846 13.945 1.00 82.75 100 GLU A CA 1
ATOM 802 C C . GLU A 1 100 ? 2.163 -8.979 13.291 1.00 82.75 100 GLU A C 1
ATOM 804 O O . GLU A 1 100 ? 3.177 -8.837 13.971 1.00 82.75 100 GLU A O 1
ATOM 809 N N . ALA A 1 101 ? 2.230 -9.179 11.971 1.00 91.06 101 ALA A N 1
ATOM 810 C CA . ALA A 1 101 ? 3.502 -9.222 11.255 1.00 91.06 101 ALA A CA 1
ATOM 811 C C . ALA A 1 101 ? 4.282 -7.902 11.374 1.00 91.06 101 ALA A C 1
ATOM 813 O O . ALA A 1 101 ? 5.502 -7.932 11.540 1.00 91.06 101 ALA A O 1
ATOM 814 N N . VAL A 1 102 ? 3.592 -6.758 11.330 1.00 90.38 102 VAL A N 1
ATOM 815 C CA . VAL A 1 102 ? 4.2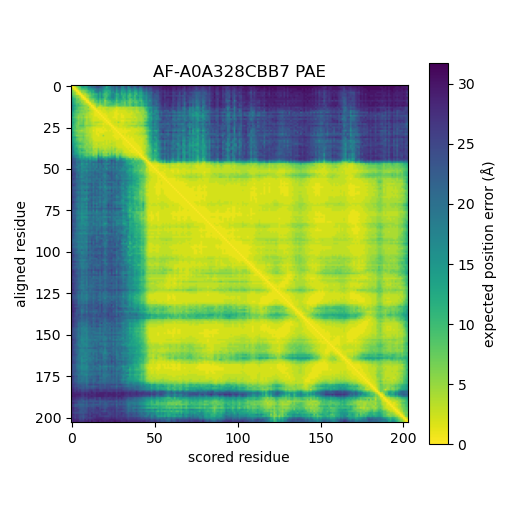17 -5.443 11.532 1.00 90.38 102 VAL A CA 1
ATOM 816 C C . VAL A 1 102 ? 4.678 -5.251 12.977 1.00 90.38 102 VAL A C 1
ATOM 818 O O . VAL A 1 102 ? 5.794 -4.788 13.196 1.00 90.38 102 VAL A O 1
ATOM 821 N N . ASP A 1 103 ? 3.869 -5.644 13.964 1.00 85.75 103 ASP A N 1
ATOM 822 C CA . ASP A 1 103 ? 4.225 -5.549 15.390 1.00 85.75 103 ASP A CA 1
ATOM 823 C C . ASP A 1 103 ? 5.465 -6.392 15.736 1.00 85.75 103 ASP A C 1
ATOM 825 O O 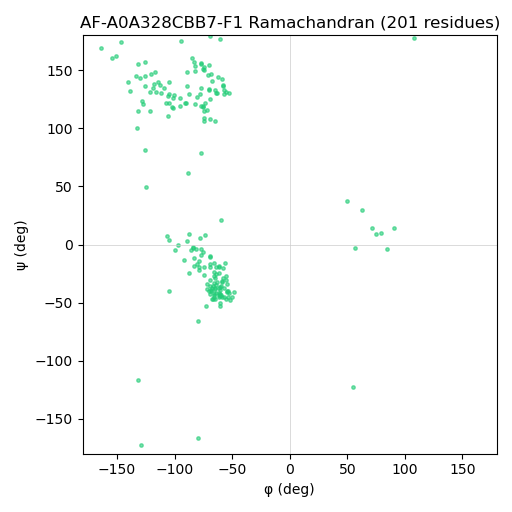. ASP A 1 103 ? 6.344 -5.960 16.479 1.00 85.75 103 ASP A O 1
ATOM 829 N N . GLN A 1 104 ? 5.590 -7.569 15.116 1.00 89.81 104 GLN A N 1
ATOM 830 C CA . GLN A 1 104 ? 6.750 -8.453 15.255 1.00 89.81 104 GLN A CA 1
ATOM 831 C C . GLN A 1 104 ? 7.975 -8.001 14.438 1.00 89.81 104 GLN A C 1
ATOM 833 O O . GLN A 1 104 ? 9.028 -8.631 14.526 1.00 89.81 104 GLN A O 1
ATOM 838 N N . GLY A 1 105 ? 7.859 -6.938 13.634 1.00 90.31 105 GLY A N 1
ATOM 839 C CA . GLY A 1 105 ? 8.931 -6.453 12.760 1.00 90.31 105 GLY A CA 1
ATOM 840 C C . GLY A 1 105 ? 9.222 -7.352 11.552 1.00 90.31 105 GLY A C 1
ATOM 841 O O . GLY A 1 105 ? 10.256 -7.193 10.907 1.00 90.31 105 GLY A O 1
ATOM 842 N N . ASN A 1 106 ? 8.326 -8.290 11.234 1.00 91.25 106 ASN A N 1
ATOM 843 C CA . ASN A 1 106 ? 8.436 -9.168 10.066 1.00 91.25 106 ASN A CA 1
ATOM 844 C C . ASN A 1 106 ? 8.006 -8.464 8.770 1.00 91.25 106 ASN A C 1
ATOM 846 O O . ASN A 1 106 ? 8.368 -8.899 7.677 1.00 91.25 106 ASN A O 1
ATOM 850 N N . ASP A 1 107 ? 7.211 -7.399 8.882 1.00 92.38 107 ASP A N 1
ATOM 851 C CA . ASP A 1 107 ? 6.768 -6.577 7.761 1.00 92.38 107 ASP A CA 1
ATOM 852 C C . ASP A 1 107 ? 6.607 -5.099 8.178 1.00 92.38 107 ASP A C 1
ATOM 854 O O . ASP A 1 107 ? 6.747 -4.750 9.348 1.00 92.38 107 ASP A O 1
ATOM 858 N N . ALA A 1 108 ? 6.325 -4.210 7.225 1.00 91.75 108 ALA A N 1
ATOM 859 C CA . ALA A 1 108 ? 6.129 -2.779 7.455 1.00 91.75 108 ALA A CA 1
ATOM 860 C C . ALA A 1 108 ? 5.173 -2.143 6.426 1.00 91.75 108 ALA A C 1
ATOM 862 O O . ALA A 1 108 ? 4.928 -2.673 5.341 1.00 91.75 108 ALA A O 1
ATOM 863 N N . MET A 1 109 ? 4.639 -0.960 6.731 1.00 93.50 109 MET A N 1
ATOM 864 C CA . MET A 1 109 ? 4.028 -0.123 5.693 1.00 93.50 109 MET A CA 1
ATOM 865 C C . MET A 1 109 ? 5.111 0.523 4.825 1.00 93.50 109 MET A C 1
ATOM 867 O O . MET A 1 109 ? 6.197 0.840 5.301 1.00 93.50 109 MET A O 1
ATOM 871 N N . VAL A 1 110 ? 4.779 0.772 3.563 1.00 93.12 110 VAL A N 1
ATOM 872 C CA . VAL A 1 110 ? 5.626 1.518 2.619 1.00 93.12 110 VAL A CA 1
ATOM 873 C C . VAL A 1 110 ? 5.251 3.000 2.578 1.00 93.12 110 VAL A C 1
ATOM 875 O O . VAL A 1 110 ? 4.245 3.411 3.157 1.00 93.12 110 VAL A O 1
ATOM 878 N N . ALA A 1 111 ? 6.023 3.789 1.823 1.00 91.94 111 ALA A N 1
ATOM 879 C CA . ALA A 1 111 ? 5.782 5.219 1.599 1.00 91.94 111 ALA A CA 1
ATOM 880 C C . ALA A 1 111 ? 5.848 6.078 2.876 1.00 91.94 111 ALA A C 1
ATOM 882 O O . ALA A 1 111 ? 5.184 7.113 2.961 1.00 91.94 111 ALA A O 1
ATOM 883 N N . GLY A 1 112 ? 6.658 5.650 3.849 1.00 90.44 112 GLY A N 1
ATOM 884 C CA . GLY A 1 112 ? 7.014 6.447 5.021 1.00 90.44 112 GLY A CA 1
ATOM 885 C C . GLY A 1 112 ? 7.912 7.650 4.698 1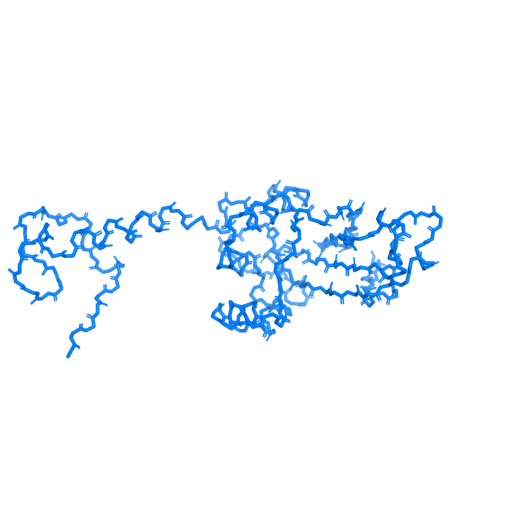.00 90.44 112 GLY A C 1
ATOM 886 O O . GLY A 1 112 ? 8.286 7.852 3.544 1.00 90.44 112 GLY A O 1
ATOM 887 N N . PRO A 1 113 ? 8.279 8.457 5.706 1.00 86.69 113 PRO A N 1
ATOM 888 C CA . PRO A 1 113 ? 9.019 9.706 5.508 1.00 86.69 113 PRO A CA 1
ATOM 889 C C . PRO A 1 113 ? 10.440 9.503 4.966 1.00 86.69 113 PRO A C 1
ATOM 891 O O . PRO A 1 113 ? 10.952 10.381 4.279 1.00 86.69 113 PRO A O 1
ATOM 894 N N . ASP A 1 114 ? 11.050 8.347 5.237 1.00 88.75 114 ASP A N 1
ATOM 895 C CA . ASP A 1 114 ? 12.405 8.012 4.780 1.00 88.75 114 ASP A CA 1
ATOM 896 C C . ASP A 1 114 ? 12.432 7.439 3.352 1.00 88.75 114 ASP A C 1
ATOM 898 O O . ASP A 1 114 ? 13.501 7.130 2.822 1.00 88.75 114 ASP A O 1
ATOM 902 N N . TYR A 1 115 ? 11.260 7.274 2.729 1.00 91.25 115 TYR A N 1
ATOM 903 C CA . TYR A 1 115 ? 11.144 6.807 1.357 1.00 91.25 115 TYR A CA 1
ATOM 904 C C . TYR A 1 115 ? 11.167 7.970 0.369 1.00 91.25 115 TYR A C 1
ATOM 906 O O . TYR A 1 115 ? 10.450 8.962 0.500 1.00 91.25 115 TYR A O 1
ATOM 914 N N . GLU A 1 116 ? 11.913 7.778 -0.706 1.00 90.56 116 GLU A N 1
ATOM 915 C CA . GLU A 1 116 ? 11.926 8.646 -1.868 1.00 90.56 116 GLU A CA 1
ATOM 916 C C . GLU A 1 116 ? 11.179 7.982 -3.019 1.00 90.56 116 GLU A C 1
ATOM 918 O O . GLU A 1 116 ? 11.447 6.840 -3.396 1.00 90.56 116 GLU A O 1
ATOM 923 N N . LEU A 1 117 ? 10.226 8.714 -3.592 1.00 93.00 117 LEU A N 1
ATOM 924 C CA . LEU A 1 117 ? 9.542 8.292 -4.804 1.00 93.00 117 LEU A CA 1
ATOM 925 C C . LEU A 1 117 ? 10.471 8.474 -6.002 1.00 93.00 117 LEU A C 1
ATOM 927 O O . LEU A 1 117 ? 10.780 9.601 -6.383 1.00 93.00 117 LEU A O 1
ATOM 931 N N . GLN A 1 118 ? 10.839 7.363 -6.632 1.00 90.44 118 GLN A N 1
ATOM 932 C CA . GLN A 1 118 ? 11.694 7.362 -7.809 1.00 90.44 118 GLN A CA 1
ATOM 933 C C . GLN A 1 118 ? 10.900 7.696 -9.065 1.00 90.44 118 GLN A C 1
ATOM 935 O O . GLN A 1 118 ? 11.108 8.729 -9.698 1.00 90.44 118 GLN A O 1
ATOM 940 N N . HIS A 1 119 ? 9.978 6.813 -9.442 1.00 89.69 119 HIS A N 1
ATOM 941 C CA . HIS A 1 119 ? 9.147 6.996 -10.621 1.00 89.69 119 HIS A CA 1
ATOM 942 C C . HIS A 1 119 ? 7.931 6.063 -10.594 1.00 89.69 119 HIS A C 1
ATOM 944 O O . HIS A 1 119 ? 7.838 5.133 -9.790 1.00 89.69 119 HIS A O 1
ATOM 950 N N . PHE A 1 120 ? 7.008 6.317 -11.520 1.00 92.69 120 PHE A N 1
ATOM 951 C CA . PHE A 1 120 ? 5.914 5.411 -11.849 1.00 92.69 120 PHE A CA 1
ATOM 952 C C . PHE A 1 120 ? 6.210 4.721 -13.182 1.00 92.69 120 PHE A C 1
ATOM 954 O O . PHE A 1 120 ? 6.668 5.375 -14.126 1.00 92.69 120 PHE A O 1
ATOM 961 N N . ARG A 1 121 ? 5.904 3.428 -13.293 1.00 90.69 121 ARG A N 1
ATOM 962 C CA . ARG A 1 121 ? 5.812 2.719 -14.579 1.00 90.69 121 ARG A CA 1
ATOM 963 C C . ARG A 1 121 ? 4.407 2.188 -14.766 1.00 90.69 121 ARG A C 1
ATOM 965 O O . ARG A 1 121 ? 3.838 1.631 -13.839 1.00 90.69 121 ARG A O 1
ATOM 972 N N . VAL A 1 122 ? 3.859 2.378 -15.957 1.00 91.25 122 VAL A N 1
ATOM 973 C CA . VAL A 1 122 ? 2.547 1.849 -16.330 1.00 91.25 122 VAL A CA 1
ATOM 974 C C . VAL A 1 122 ? 2.774 0.657 -17.244 1.00 91.25 122 VAL A C 1
ATOM 976 O O . VAL A 1 122 ? 3.523 0.783 -18.212 1.00 91.25 122 VAL A O 1
ATOM 979 N N . ASP A 1 123 ? 2.134 -0.463 -16.932 1.00 89.31 123 ASP A N 1
ATOM 980 C CA . ASP A 1 123 ? 2.135 -1.670 -17.755 1.00 89.31 123 ASP A CA 1
ATOM 981 C C . ASP A 1 123 ? 0.699 -2.188 -17.900 1.00 89.31 123 ASP A C 1
ATOM 983 O O . ASP A 1 123 ? 0.109 -2.775 -16.986 1.00 89.31 123 ASP A O 1
ATOM 987 N N . GLY A 1 124 ? 0.092 -1.889 -19.049 1.00 88.56 124 GLY A N 1
ATOM 988 C CA . GLY A 1 124 ? -1.332 -2.116 -19.273 1.00 88.56 124 GLY A CA 1
ATOM 989 C C . GLY A 1 124 ? -2.187 -1.429 -18.193 1.00 88.56 124 GLY A C 1
ATOM 990 O O . GLY A 1 124 ? -2.103 -0.207 -18.045 1.00 88.56 124 GLY A O 1
ATOM 991 N N . PRO A 1 125 ? -3.034 -2.171 -17.454 1.00 91.19 125 PRO A N 1
ATOM 992 C CA . PRO A 1 125 ? -3.846 -1.599 -16.383 1.00 91.19 125 PRO A CA 1
ATOM 993 C C . PRO A 1 125 ? -3.083 -1.404 -15.064 1.00 91.19 125 PRO A C 1
ATOM 995 O O . PRO A 1 125 ? -3.566 -0.673 -14.199 1.00 91.19 125 PRO A O 1
ATOM 998 N N . ASP A 1 126 ? -1.933 -2.059 -14.893 1.00 94.69 126 ASP A N 1
ATOM 999 C CA . ASP A 1 126 ? -1.179 -2.049 -13.645 1.00 94.69 126 ASP A CA 1
ATOM 1000 C C . ASP A 1 126 ? -0.193 -0.870 -13.617 1.00 94.69 126 ASP A C 1
ATOM 1002 O O . ASP A 1 126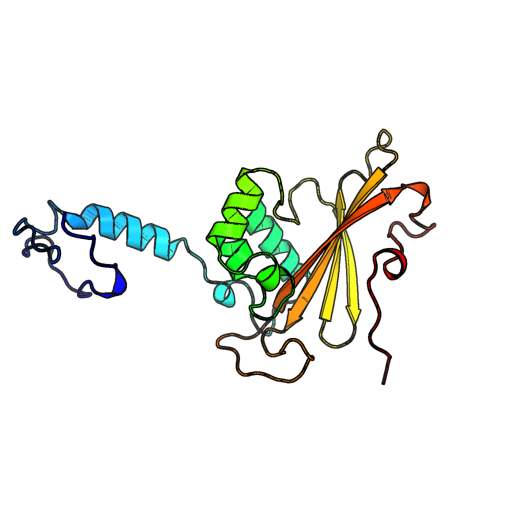 ? 0.326 -0.419 -14.644 1.00 94.69 126 ASP A O 1
ATOM 1006 N N . VAL A 1 127 ? 0.071 -0.348 -12.420 1.00 95.62 127 VAL A N 1
ATOM 1007 C CA . VAL A 1 127 ? 1.040 0.731 -12.205 1.00 95.62 127 VAL A CA 1
ATOM 1008 C C . VAL A 1 127 ? 2.021 0.339 -11.115 1.00 95.62 127 VAL A C 1
ATOM 1010 O O . VAL A 1 127 ? 1.629 0.094 -9.980 1.00 95.62 127 VAL A O 1
ATOM 1013 N N . TYR A 1 128 ? 3.305 0.358 -11.440 1.00 95.19 128 TYR A N 1
ATOM 1014 C CA . TYR A 1 128 ? 4.392 0.146 -10.498 1.00 95.19 128 TYR A CA 1
ATOM 1015 C C . TYR A 1 128 ? 4.842 1.485 -9.922 1.00 95.19 128 TYR A C 1
ATOM 1017 O O . TYR A 1 128 ? 5.232 2.394 -10.661 1.00 95.19 128 TYR A O 1
ATOM 1025 N N . VAL A 1 129 ? 4.785 1.607 -8.600 1.00 95.75 129 VAL A N 1
ATOM 1026 C CA . VAL A 1 129 ? 5.346 2.725 -7.842 1.00 95.75 129 VAL A CA 1
ATOM 1027 C C . VAL A 1 129 ? 6.664 2.259 -7.251 1.00 95.75 129 VAL A C 1
ATOM 1029 O O . VAL A 1 129 ? 6.681 1.323 -6.455 1.00 95.75 129 VAL A O 1
ATOM 1032 N N . VAL A 1 130 ? 7.757 2.903 -7.649 1.00 93.75 130 VAL A N 1
ATOM 1033 C CA . VAL A 1 130 ? 9.103 2.533 -7.204 1.00 93.75 130 VAL A CA 1
ATOM 1034 C C . VAL A 1 130 ? 9.544 3.516 -6.136 1.00 93.75 130 VAL A C 1
ATOM 1036 O O . VAL A 1 130 ? 9.643 4.718 -6.403 1.00 93.75 130 VAL A O 1
ATOM 1039 N N . LEU A 1 131 ? 9.789 3.008 -4.934 1.00 94.06 131 LEU A N 1
ATOM 1040 C CA . LEU A 1 131 ? 10.264 3.780 -3.796 1.00 94.06 131 LEU A CA 1
ATOM 1041 C C . LEU A 1 131 ? 11.642 3.285 -3.368 1.00 94.06 131 LEU A C 1
ATOM 1043 O O . LEU A 1 131 ? 11.941 2.099 -3.476 1.00 94.06 131 LEU A O 1
ATOM 1047 N N . THR A 1 132 ? 12.467 4.185 -2.852 1.00 92.75 132 THR A N 1
ATOM 1048 C CA . THR A 1 132 ? 13.798 3.857 -2.333 1.00 92.75 132 THR A CA 1
ATOM 1049 C C . THR A 1 132 ? 13.995 4.434 -0.948 1.00 92.75 132 THR A C 1
ATOM 1051 O O . THR A 1 132 ? 13.594 5.568 -0.709 1.00 92.75 132 THR A O 1
ATOM 1054 N N . GLN A 1 133 ? 14.683 3.719 -0.067 1.00 91.00 133 GLN A N 1
ATOM 1055 C CA . GLN A 1 133 ? 15.096 4.225 1.241 1.00 91.00 133 GLN A CA 1
ATOM 1056 C C . GLN A 1 133 ? 16.622 4.143 1.361 1.00 91.00 133 GLN A C 1
ATOM 1058 O O . GLN A 1 133 ? 17.230 3.121 1.040 1.00 91.00 133 GLN A O 1
ATOM 1063 N N . GLY A 1 134 ? 17.246 5.241 1.795 1.00 85.00 134 GLY A N 1
ATOM 1064 C CA . GLY A 1 134 ? 18.699 5.332 1.990 1.00 85.00 134 GLY A CA 1
ATOM 1065 C C . GLY A 1 134 ? 19.522 5.666 0.739 1.00 85.00 134 GLY A C 1
ATOM 1066 O O . GLY A 1 134 ? 20.716 5.904 0.866 1.00 85.00 134 GLY A O 1
ATOM 1067 N N . GLN A 1 135 ? 18.927 5.775 -0.456 1.00 82.75 135 GLN A N 1
ATOM 1068 C CA . GLN A 1 135 ? 19.676 6.008 -1.706 1.00 82.75 135 GLN A CA 1
ATOM 1069 C C . GLN A 1 135 ? 20.611 7.230 -1.649 1.00 82.75 135 GLN A C 1
ATOM 1071 O O . GLN A 1 135 ? 21.742 7.173 -2.138 1.00 82.75 135 GLN A O 1
ATOM 1076 N N . ASN A 1 136 ? 20.164 8.319 -1.020 1.00 81.06 136 ASN A N 1
ATOM 1077 C CA . ASN A 1 136 ? 20.931 9.559 -0.900 1.00 81.06 136 ASN A CA 1
ATOM 1078 C C . ASN A 1 136 ? 21.904 9.590 0.287 1.00 81.06 136 ASN A C 1
ATOM 1080 O O . ASN A 1 136 ? 22.684 10.537 0.392 1.00 81.06 136 ASN A O 1
ATOM 1084 N N . ASP A 1 137 ? 21.916 8.573 1.154 1.00 83.31 137 ASP A N 1
ATOM 1085 C CA . ASP A 1 137 ? 22.922 8.475 2.208 1.00 83.31 137 ASP A CA 1
ATOM 1086 C C . ASP A 1 137 ? 24.260 8.021 1.583 1.00 83.31 137 ASP A C 1
ATOM 1088 O O . ASP A 1 137 ? 24.337 6.957 0.961 1.00 83.31 137 ASP A O 1
ATOM 1092 N N . PRO A 1 138 ? 25.339 8.822 1.669 1.00 80.75 138 PRO A N 1
ATOM 1093 C CA . PRO A 1 138 ? 26.645 8.429 1.143 1.00 80.75 138 PRO A CA 1
ATOM 1094 C C . PRO A 1 138 ? 27.302 7.295 1.943 1.00 80.75 138 PRO A C 1
ATOM 1096 O O . PRO A 1 138 ? 28.329 6.781 1.511 1.00 80.75 138 PRO A O 1
ATOM 1099 N N . ARG A 1 139 ? 26.761 6.932 3.112 1.00 84.62 139 ARG A N 1
ATOM 1100 C CA . ARG A 1 139 ? 27.315 5.906 4.007 1.00 84.62 139 ARG A CA 1
ATOM 1101 C C . ARG A 1 139 ? 26.751 4.513 3.756 1.00 84.62 139 ARG A C 1
ATOM 1103 O O . ARG A 1 139 ? 27.294 3.561 4.307 1.00 84.62 139 ARG A O 1
ATOM 1110 N N . VAL A 1 140 ? 25.669 4.394 2.986 1.00 83.44 140 VAL A N 1
ATOM 1111 C CA . VAL A 1 140 ? 25.052 3.099 2.687 1.00 83.44 140 VAL A CA 1
ATOM 1112 C C . VAL A 1 140 ? 25.473 2.620 1.301 1.00 83.44 140 VAL A C 1
ATOM 1114 O O . VAL A 1 140 ? 25.382 3.350 0.311 1.00 83.44 140 VAL A O 1
ATOM 1117 N N . GLU A 1 141 ? 25.958 1.383 1.251 1.00 85.56 141 GLU A N 1
ATOM 1118 C CA . GLU A 1 141 ? 26.308 0.682 0.009 1.00 85.56 141 GLU A CA 1
ATOM 1119 C C . GLU A 1 141 ? 25.093 -0.044 -0.584 1.00 85.56 141 GLU A C 1
ATOM 1121 O O . GLU A 1 141 ? 25.015 -0.264 -1.791 1.00 85.56 141 GLU A O 1
ATOM 1126 N N . GLU A 1 142 ? 24.117 -0.369 0.263 1.00 88.81 142 GLU A N 1
ATOM 1127 C CA . GLU A 1 142 ? 22.873 -1.033 -0.103 1.00 88.81 142 GLU A CA 1
ATOM 1128 C C . GLU A 1 142 ? 21.686 -0.088 0.080 1.00 88.81 142 GLU A C 1
ATOM 1130 O O . GLU A 1 142 ? 21.575 0.634 1.072 1.00 88.81 142 GLU A O 1
ATOM 1135 N N . VAL A 1 143 ? 20.784 -0.110 -0.894 1.00 90.44 143 VAL A N 1
ATOM 1136 C CA . VAL A 1 143 ? 19.571 0.700 -0.940 1.00 90.44 143 VAL A CA 1
ATOM 1137 C C . VAL A 1 143 ? 18.376 -0.238 -0.889 1.00 90.44 143 VAL A C 1
ATOM 1139 O O . VAL A 1 143 ? 18.303 -1.206 -1.651 1.00 90.44 143 VAL A O 1
ATOM 1142 N N . GLN A 1 144 ? 17.421 0.056 -0.010 1.00 91.69 144 GLN A N 1
ATOM 1143 C CA . GLN A 1 144 ? 16.143 -0.650 -0.014 1.00 91.69 144 GLN A CA 1
ATOM 1144 C C . GLN A 1 144 ? 15.274 -0.092 -1.137 1.00 91.69 144 GLN A C 1
ATOM 1146 O O . GLN A 1 144 ? 15.115 1.125 -1.255 1.00 91.69 144 GLN A O 1
ATOM 1151 N N . VAL A 1 145 ? 14.728 -0.978 -1.961 1.00 92.94 145 VAL A N 1
ATOM 1152 C CA . VAL A 1 145 ? 13.842 -0.665 -3.078 1.00 92.94 145 VAL A CA 1
ATOM 1153 C C . VAL A 1 145 ? 12.519 -1.382 -2.862 1.00 92.94 145 VAL A C 1
ATOM 1155 O O . VAL A 1 145 ? 12.454 -2.609 -2.933 1.00 92.94 145 VAL A O 1
ATOM 1158 N N . ASP A 1 146 ? 11.459 -0.606 -2.673 1.00 94.12 146 ASP A N 1
ATOM 1159 C CA . ASP A 1 146 ? 10.103 -1.123 -2.543 1.00 94.12 146 ASP A CA 1
ATOM 1160 C C . ASP A 1 146 ? 9.331 -0.855 -3.836 1.00 94.12 146 ASP A C 1
ATOM 1162 O O . ASP A 1 146 ? 9.174 0.290 -4.273 1.00 94.12 146 ASP A O 1
ATOM 1166 N N . VAL A 1 147 ? 8.834 -1.924 -4.454 1.00 95.12 147 VAL A N 1
ATOM 1167 C CA . VAL A 1 147 ? 8.006 -1.875 -5.658 1.00 95.12 147 VAL A CA 1
ATOM 1168 C C . VAL A 1 147 ? 6.566 -2.176 -5.262 1.00 95.12 147 VAL A C 1
ATOM 1170 O O . VAL A 1 147 ? 6.213 -3.299 -4.899 1.00 95.12 147 VAL A O 1
ATOM 1173 N N . ILE A 1 148 ? 5.716 -1.155 -5.337 1.00 96.62 148 ILE A N 1
ATOM 1174 C CA . ILE A 1 148 ? 4.282 -1.280 -5.077 1.00 96.62 148 ILE A CA 1
ATOM 1175 C C . ILE A 1 148 ? 3.589 -1.477 -6.415 1.00 96.62 148 ILE A C 1
ATOM 1177 O O . ILE A 1 148 ? 3.628 -0.594 -7.272 1.00 96.62 148 ILE A O 1
ATOM 1181 N N . THR A 1 149 ? 2.910 -2.604 -6.584 1.00 96.75 149 THR A N 1
ATOM 1182 C CA . THR A 1 149 ? 2.048 -2.817 -7.746 1.00 96.75 149 THR A CA 1
ATOM 1183 C C . THR A 1 149 ? 0.650 -2.324 -7.408 1.00 96.75 149 THR A C 1
ATOM 1185 O O . THR A 1 149 ? 0.034 -2.785 -6.449 1.00 96.75 149 THR A O 1
ATOM 1188 N N . LEU A 1 150 ? 0.135 -1.382 -8.188 1.00 97.19 150 LEU A N 1
ATOM 1189 C CA . LEU A 1 150 ? -1.242 -0.914 -8.118 1.00 97.19 150 LEU A CA 1
ATOM 1190 C C . LEU A 1 150 ? -2.043 -1.560 -9.243 1.00 97.19 150 LEU A C 1
ATOM 1192 O O . LEU A 1 150 ? -1.683 -1.414 -10.409 1.00 97.19 150 LEU A O 1
ATOM 1196 N N . ARG A 1 151 ? -3.154 -2.207 -8.894 1.00 96.19 151 ARG A N 1
ATOM 1197 C CA . ARG A 1 151 ? -4.110 -2.772 -9.855 1.00 96.19 151 ARG A CA 1
ATOM 1198 C C . ARG A 1 151 ? -5.472 -2.093 -9.700 1.00 96.19 151 ARG A C 1
ATOM 1200 O O . ARG A 1 151 ? -5.888 -1.842 -8.563 1.00 96.19 151 ARG A O 1
ATOM 1207 N N . PRO A 1 152 ? -6.175 -1.759 -10.795 1.00 96.56 152 PRO A N 1
ATOM 1208 C CA . PRO A 1 152 ? -7.567 -1.331 -10.732 1.00 96.56 152 PRO A CA 1
ATOM 1209 C C . PRO A 1 152 ? -8.433 -2.397 -10.058 1.00 96.56 152 PRO A C 1
ATOM 1211 O O . PRO A 1 152 ? -8.339 -3.575 -10.385 1.00 96.56 152 PRO A O 1
ATOM 1214 N N . ASN A 1 153 ? -9.281 -1.990 -9.115 1.00 95.69 153 ASN A N 1
ATOM 1215 C CA . ASN A 1 153 ? -10.102 -2.916 -8.334 1.00 95.69 153 ASN A CA 1
ATOM 1216 C C . ASN A 1 153 ? -11.114 -3.691 -9.187 1.00 95.69 153 ASN A C 1
ATOM 1218 O O . ASN A 1 153 ? -11.622 -4.721 -8.752 1.00 95.69 153 ASN A O 1
ATOM 1222 N N . GLU A 1 154 ? -11.422 -3.191 -10.387 1.00 95.12 154 GLU A N 1
ATOM 1223 C CA . GLU A 1 154 ? -12.313 -3.847 -11.342 1.00 95.12 154 GLU A CA 1
ATOM 1224 C C . GLU A 1 154 ? -11.645 -5.004 -12.093 1.00 95.12 154 GLU A C 1
ATOM 1226 O O . GLU A 1 154 ? -12.268 -5.551 -12.998 1.00 95.12 154 GLU A O 1
ATOM 1231 N N . LEU A 1 155 ? -10.406 -5.374 -11.757 1.00 95.25 155 LEU A N 1
ATOM 1232 C CA . LEU A 1 155 ? -9.700 -6.495 -12.370 1.00 95.25 155 LEU A CA 1
ATOM 1233 C C . LEU A 1 155 ? -9.448 -7.620 -11.363 1.00 95.25 155 LEU A C 1
ATOM 1235 O O . LEU A 1 155 ? -9.112 -7.370 -10.209 1.00 95.25 155 LEU A O 1
ATOM 1239 N N . ASP A 1 156 ? -9.605 -8.865 -11.799 1.00 93.94 156 ASP A N 1
ATOM 1240 C CA . ASP A 1 156 ? -9.264 -10.052 -11.012 1.00 93.94 156 ASP A CA 1
ATOM 1241 C C . ASP A 1 156 ? -7.750 -10.365 -11.042 1.00 93.94 156 ASP A C 1
ATOM 1243 O O . ASP A 1 156 ? -6.910 -9.525 -11.399 1.00 93.94 156 ASP A O 1
ATOM 1247 N N . ALA A 1 157 ? -7.377 -11.567 -10.593 1.00 91.69 157 ALA A N 1
ATOM 1248 C CA . ALA A 1 157 ? -5.981 -11.979 -10.547 1.00 91.69 157 ALA A CA 1
ATOM 1249 C C . ALA A 1 157 ? -5.382 -12.198 -11.938 1.00 91.69 157 ALA A C 1
ATOM 1251 O O . ALA A 1 157 ? -4.231 -11.826 -12.191 1.00 91.69 157 ALA A O 1
ATOM 1252 N N . GLU A 1 158 ? -6.195 -12.711 -12.848 1.00 90.44 158 GLU A N 1
ATOM 1253 C CA . GLU A 1 158 ? -5.873 -12.991 -14.237 1.00 90.44 158 GLU A CA 1
ATOM 1254 C C . GLU A 1 158 ? -5.907 -11.722 -15.111 1.00 90.44 158 GLU A C 1
ATOM 1256 O O . GLU A 1 158 ? -5.358 -11.709 -16.212 1.00 90.44 158 GLU A O 1
ATOM 1261 N N . GLY A 1 159 ? -6.486 -10.630 -14.605 1.00 90.38 159 GLY A N 1
ATOM 1262 C CA . GLY A 1 159 ? -6.618 -9.352 -15.302 1.00 90.38 159 GLY A CA 1
ATOM 1263 C C . GLY A 1 159 ? -7.912 -9.212 -16.105 1.00 90.38 159 GLY A C 1
ATOM 1264 O O . GLY A 1 159 ? -8.007 -8.301 -16.929 1.00 90.38 159 GLY A O 1
ATOM 1265 N N . ASN A 1 160 ? -8.904 -10.075 -15.879 1.00 93.38 160 ASN A N 1
ATOM 1266 C CA . ASN A 1 160 ? -10.236 -9.932 -16.457 1.00 93.38 160 ASN A CA 1
ATOM 1267 C C . ASN A 1 160 ? -11.085 -8.969 -15.627 1.00 93.38 160 ASN A C 1
ATOM 1269 O O . ASN A 1 160 ? -10.851 -8.760 -14.437 1.00 93.38 160 ASN A O 1
ATOM 1273 N N . ALA A 1 161 ? -12.107 -8.396 -16.260 1.00 93.75 161 ALA A N 1
ATOM 1274 C CA . ALA A 1 161 ? -13.057 -7.534 -15.574 1.00 93.75 161 ALA A CA 1
ATOM 1275 C C . ALA A 1 161 ? -13.857 -8.317 -14.517 1.00 93.75 161 ALA A C 1
ATOM 1277 O O . ALA A 1 161 ? -14.424 -9.368 -14.816 1.00 93.75 161 ALA A O 1
ATOM 1278 N N . ARG A 1 162 ? -13.966 -7.754 -13.312 1.00 92.12 162 ARG A N 1
ATOM 1279 C CA . ARG A 1 162 ? -14.788 -8.260 -12.208 1.00 92.12 162 ARG A CA 1
ATOM 1280 C C . ARG A 1 162 ? -15.745 -7.190 -11.692 1.00 92.12 162 ARG A C 1
ATOM 1282 O O . ARG A 1 162 ? -15.493 -5.990 -11.826 1.00 92.12 162 ARG A O 1
ATOM 1289 N N . GLU A 1 163 ? -16.826 -7.623 -11.050 1.00 90.44 163 GLU A N 1
ATOM 1290 C CA . GLU A 1 163 ? -17.625 -6.714 -10.231 1.00 90.44 163 GLU A CA 1
ATOM 1291 C C . GLU A 1 163 ? -16.847 -6.333 -8.970 1.00 90.44 163 GLU A C 1
ATOM 1293 O O . GLU A 1 163 ? -16.243 -7.173 -8.302 1.00 90.44 163 GLU A O 1
ATOM 1298 N N . ALA A 1 164 ? -16.843 -5.039 -8.669 1.00 87.62 164 ALA A N 1
ATOM 1299 C CA . ALA A 1 164 ? -16.203 -4.482 -7.494 1.00 87.62 164 ALA A CA 1
ATOM 1300 C C . ALA A 1 164 ? -17.116 -3.408 -6.907 1.00 87.62 164 ALA A C 1
ATOM 1302 O O . ALA A 1 164 ? -17.559 -2.517 -7.638 1.00 87.62 164 ALA A O 1
ATOM 1303 N N . ASP A 1 165 ? -17.337 -3.457 -5.591 1.00 82.38 165 ASP A N 1
ATOM 1304 C CA . ASP A 1 165 ? -18.188 -2.495 -4.873 1.00 82.38 165 ASP A CA 1
ATOM 1305 C C . ASP A 1 165 ? -17.760 -1.047 -5.130 1.00 82.38 165 ASP A C 1
ATOM 1307 O O . ASP A 1 165 ? -18.579 -0.131 -5.223 1.00 82.38 165 ASP A O 1
ATOM 1311 N N . TYR A 1 166 ? -16.449 -0.842 -5.290 1.00 88.69 166 TYR A N 1
ATOM 1312 C CA . TYR A 1 166 ? -15.858 0.460 -5.545 1.00 88.69 166 TYR A CA 1
ATOM 1313 C C . TYR A 1 166 ? -14.722 0.383 -6.559 1.00 88.69 166 TYR A C 1
ATOM 1315 O O . TYR A 1 166 ? -13.871 -0.504 -6.512 1.00 88.69 166 TYR A O 1
ATOM 1323 N N . ARG A 1 167 ? -14.687 1.382 -7.438 1.00 92.50 167 ARG A N 1
ATOM 1324 C CA . ARG A 1 167 ? -13.716 1.542 -8.525 1.00 92.50 167 ARG A CA 1
ATOM 1325 C C . ARG A 1 167 ? -12.417 2.222 -8.089 1.00 92.50 167 ARG A C 1
ATOM 1327 O O . ARG A 1 167 ? -12.416 2.968 -7.112 1.00 92.50 167 ARG A O 1
ATOM 1334 N N . GLY A 1 168 ? -11.352 2.059 -8.874 1.00 94.75 168 GLY A N 1
ATOM 1335 C CA . GLY A 1 168 ? -10.052 2.714 -8.657 1.00 94.75 168 GLY A CA 1
ATOM 1336 C C . GLY A 1 168 ? -8.942 1.779 -8.173 1.00 94.75 168 GLY A C 1
ATOM 1337 O O . GLY A 1 168 ? -9.157 0.590 -7.973 1.00 94.75 168 GLY A O 1
ATOM 1338 N N . PHE A 1 169 ? -7.734 2.315 -8.000 1.00 97.25 169 PHE A N 1
ATOM 1339 C CA . PHE A 1 169 ? -6.558 1.508 -7.669 1.00 97.25 169 PHE A CA 1
ATOM 1340 C C . PHE A 1 169 ? -6.604 0.887 -6.263 1.00 97.25 169 PHE A C 1
ATOM 1342 O O . PHE A 1 169 ? -7.091 1.480 -5.292 1.00 97.25 169 PHE A O 1
ATOM 1349 N N . ARG A 1 170 ? -6.017 -0.303 -6.159 1.00 97.19 170 ARG A N 1
ATOM 1350 C CA . ARG A 1 170 ? -5.713 -1.016 -4.917 1.00 97.19 170 ARG A CA 1
ATOM 1351 C C . ARG A 1 170 ? -4.273 -1.505 -4.946 1.00 97.19 170 ARG A C 1
ATOM 1353 O O . ARG A 1 170 ? -3.710 -1.706 -6.022 1.00 97.19 170 ARG A O 1
ATOM 1360 N N . ILE A 1 171 ? -3.690 -1.709 -3.768 1.00 97.56 171 ILE A N 1
ATOM 1361 C CA . ILE A 1 171 ? -2.374 -2.344 -3.645 1.00 97.56 171 ILE A CA 1
ATOM 1362 C C . ILE A 1 171 ? -2.533 -3.813 -4.042 1.00 97.56 171 ILE A C 1
ATOM 1364 O O . ILE A 1 171 ? -3.148 -4.588 -3.316 1.00 97.56 171 ILE A O 1
ATOM 1368 N N . TRP A 1 172 ? -2.014 -4.185 -5.205 1.00 96.94 172 TRP A N 1
ATOM 1369 C CA . TRP A 1 172 ? -1.975 -5.569 -5.668 1.00 96.94 172 TRP A CA 1
ATOM 1370 C C . TRP A 1 172 ? -0.930 -6.365 -4.890 1.00 96.94 172 TRP A C 1
ATOM 1372 O O . TRP A 1 172 ? -1.230 -7.406 -4.307 1.00 96.94 172 TRP A O 1
ATOM 1382 N N . ASP A 1 173 ? 0.292 -5.835 -4.856 1.00 96.00 173 ASP A N 1
ATOM 1383 C CA . ASP A 1 173 ? 1.407 -6.434 -4.142 1.00 96.00 173 ASP A CA 1
ATOM 1384 C C . ASP A 1 173 ? 2.446 -5.387 -3.731 1.00 96.00 173 ASP A C 1
ATOM 1386 O O . ASP A 1 173 ? 2.497 -4.287 -4.290 1.00 96.00 173 ASP A O 1
ATOM 1390 N N . VAL A 1 174 ? 3.276 -5.752 -2.757 1.00 95.38 174 VAL A N 1
ATOM 1391 C CA . VAL A 1 174 ? 4.419 -4.966 -2.287 1.00 95.38 174 VAL A CA 1
ATOM 1392 C C . VAL A 1 174 ? 5.634 -5.872 -2.207 1.00 95.38 174 VAL A C 1
ATOM 1394 O O . VAL A 1 174 ? 5.667 -6.802 -1.395 1.00 95.38 174 VAL A O 1
ATOM 1397 N N . GLN A 1 175 ? 6.629 -5.586 -3.034 1.00 93.44 175 GLN A N 1
ATOM 1398 C CA . GLN A 1 175 ? 7.870 -6.346 -3.097 1.00 93.44 175 GLN A CA 1
ATOM 1399 C C . GLN A 1 175 ? 9.008 -5.478 -2.578 1.00 93.44 175 GLN A C 1
ATOM 1401 O O . GLN A 1 175 ? 9.130 -4.322 -2.977 1.00 93.44 175 GLN A O 1
ATOM 1406 N N . ARG A 1 176 ? 9.805 -6.032 -1.663 1.00 92.69 176 ARG A N 1
ATOM 1407 C CA . ARG A 1 176 ? 10.971 -5.361 -1.089 1.00 92.69 176 ARG A CA 1
ATOM 1408 C C . ARG A 1 176 ? 12.235 -6.014 -1.595 1.00 92.69 176 ARG A C 1
ATOM 1410 O O . ARG A 1 176 ? 12.347 -7.240 -1.582 1.00 92.69 176 ARG A O 1
ATOM 1417 N N . HIS A 1 177 ? 13.184 -5.189 -1.992 1.00 91.69 177 HIS A N 1
ATOM 1418 C CA . HIS A 1 177 ? 14.463 -5.622 -2.518 1.00 91.69 177 HIS A CA 1
ATOM 1419 C C . HIS A 1 177 ? 15.576 -4.826 -1.865 1.00 91.69 177 HIS A C 1
ATOM 1421 O O . HIS A 1 177 ? 15.441 -3.634 -1.612 1.00 91.69 177 HIS A O 1
ATOM 1427 N N . THR A 1 178 ? 16.707 -5.478 -1.651 1.00 91.25 178 THR A N 1
ATOM 1428 C CA . THR A 1 178 ? 17.946 -4.808 -1.272 1.00 91.25 178 THR A CA 1
ATOM 1429 C C . THR A 1 178 ? 18.863 -4.848 -2.479 1.00 91.25 178 THR A C 1
ATOM 1431 O O . THR A 1 178 ? 19.128 -5.920 -3.019 1.00 91.25 178 THR A O 1
ATOM 1434 N N . VAL A 1 179 ? 19.276 -3.675 -2.946 1.00 89.62 179 VAL A N 1
ATOM 1435 C CA . VAL A 1 179 ? 20.046 -3.520 -4.180 1.00 89.62 179 VAL A CA 1
ATOM 1436 C C . VAL A 1 179 ? 21.309 -2.739 -3.866 1.00 89.62 179 VAL A C 1
ATOM 1438 O O . VAL A 1 179 ? 21.257 -1.734 -3.155 1.00 89.62 179 VAL A O 1
ATOM 1441 N N . ASN A 1 180 ? 22.447 -3.175 -4.402 1.00 86.81 180 ASN A N 1
ATOM 1442 C CA . ASN A 1 180 ? 23.679 -2.413 -4.263 1.00 86.81 180 ASN A CA 1
ATOM 1443 C C . ASN A 1 180 ? 23.576 -1.091 -5.044 1.00 86.81 180 ASN A C 1
ATOM 1445 O O . ASN A 1 180 ? 23.036 -1.043 -6.151 1.00 86.81 180 ASN A O 1
ATOM 1449 N N . LYS A 1 181 ? 24.103 -0.006 -4.477 1.00 81.44 181 LYS A N 1
ATOM 1450 C CA . LYS A 1 181 ? 24.056 1.332 -5.073 1.00 81.44 181 LYS A CA 1
ATOM 1451 C C . LYS A 1 181 ? 24.699 1.394 -6.465 1.00 81.44 181 LYS A C 1
ATOM 1453 O O . LYS A 1 181 ? 24.230 2.165 -7.300 1.00 81.44 181 LYS A O 1
ATOM 1458 N N . ASP A 1 182 ? 25.680 0.539 -6.746 1.00 79.25 182 ASP A N 1
ATOM 1459 C CA . ASP A 1 182 ? 26.349 0.433 -8.048 1.00 79.25 182 ASP A CA 1
ATOM 1460 C C . ASP A 1 182 ? 25.443 -0.142 -9.153 1.00 79.25 182 ASP A C 1
ATOM 1462 O O . ASP A 1 182 ? 25.730 0.010 -10.342 1.00 79.25 182 ASP A O 1
ATOM 1466 N N . GLU A 1 183 ? 24.331 -0.792 -8.793 1.00 74.31 183 GLU A N 1
ATOM 1467 C CA . GLU A 1 183 ? 23.355 -1.309 -9.761 1.00 74.31 183 GLU A CA 1
ATOM 1468 C C . GLU A 1 183 ? 22.355 -0.257 -10.246 1.00 74.31 183 GLU A C 1
ATOM 1470 O O . GLU A 1 183 ? 21.632 -0.491 -11.222 1.00 74.31 183 GLU A O 1
ATOM 1475 N N . PHE A 1 184 ? 22.310 0.909 -9.600 1.00 72.00 184 PHE A N 1
ATOM 1476 C CA . PHE A 1 184 ? 21.557 2.043 -10.111 1.00 72.00 184 PHE A CA 1
ATOM 1477 C C . PHE A 1 184 ? 22.314 2.577 -11.329 1.00 72.00 184 PHE A C 1
ATOM 1479 O O . PHE A 1 184 ? 23.460 3.010 -11.234 1.00 72.00 184 PHE A O 1
ATOM 1486 N N . THR A 1 185 ? 21.690 2.493 -12.506 1.00 61.75 185 THR A N 1
ATOM 1487 C CA . THR A 1 185 ? 22.303 2.964 -13.758 1.00 61.75 185 THR A CA 1
ATOM 1488 C C . THR A 1 185 ? 22.615 4.470 -13.699 1.00 61.75 185 THR A C 1
ATOM 1490 O O . THR A 1 185 ? 22.261 5.170 -12.754 1.00 61.75 185 THR A O 1
ATOM 1493 N N . SER A 1 186 ? 23.229 5.034 -14.742 1.00 53.84 186 SER A N 1
ATOM 1494 C CA . SER A 1 186 ? 23.374 6.497 -14.874 1.00 53.84 186 SER A CA 1
ATOM 1495 C C . SER A 1 186 ? 22.038 7.264 -14.817 1.00 53.84 186 SER A C 1
ATOM 1497 O O . SER A 1 186 ? 22.038 8.475 -14.598 1.00 53.84 186 SER A O 1
ATOM 1499 N N . ALA A 1 187 ? 20.903 6.574 -14.979 1.00 54.91 187 ALA A N 1
ATOM 1500 C CA . ALA A 1 187 ? 19.601 7.029 -14.513 1.00 54.91 187 ALA A CA 1
ATOM 1501 C C . ALA A 1 187 ? 19.399 6.572 -13.059 1.00 54.91 187 ALA A C 1
ATOM 1503 O O . ALA A 1 187 ? 19.527 5.385 -12.777 1.00 54.91 187 ALA A O 1
ATOM 1504 N N . THR A 1 188 ? 19.024 7.493 -12.167 1.00 62.38 188 THR A N 1
ATOM 1505 C CA . THR A 1 188 ? 18.856 7.347 -10.701 1.00 62.38 188 THR A CA 1
ATOM 1506 C C . THR A 1 188 ? 17.827 6.302 -10.235 1.00 62.38 188 THR A C 1
ATOM 1508 O O . THR A 1 188 ? 17.346 6.365 -9.110 1.00 62.38 188 THR A O 1
ATOM 1511 N N . HIS A 1 189 ? 17.470 5.329 -11.066 1.00 70.81 189 HIS A N 1
ATOM 1512 C CA . HIS A 1 189 ? 16.432 4.344 -10.834 1.00 70.81 189 HIS A CA 1
ATOM 1513 C C . HIS A 1 189 ? 16.973 2.910 -10.988 1.00 70.81 189 HIS A C 1
ATOM 1515 O O . HIS A 1 189 ? 17.812 2.669 -11.861 1.00 70.81 189 HIS A O 1
ATOM 1521 N N . PRO A 1 190 ? 16.475 1.952 -10.187 1.00 71.88 190 PRO A N 1
ATOM 1522 C CA . PRO A 1 190 ? 16.878 0.554 -10.277 1.00 71.88 190 PRO A CA 1
ATOM 1523 C C . PRO A 1 190 ? 16.247 -0.135 -11.497 1.00 71.88 190 PRO A C 1
ATOM 1525 O O . PRO A 1 190 ? 15.152 0.227 -11.942 1.00 71.88 190 PRO A O 1
ATOM 1528 N N . ASP A 1 191 ? 16.930 -1.148 -12.032 1.00 77.56 191 ASP A N 1
ATOM 1529 C CA . ASP A 1 191 ? 16.418 -1.979 -13.125 1.00 77.56 191 ASP A CA 1
ATOM 1530 C C . ASP A 1 191 ? 15.338 -2.940 -12.611 1.00 77.56 191 ASP A C 1
ATOM 1532 O O . ASP A 1 191 ? 15.622 -3.939 -11.952 1.00 77.56 191 ASP A O 1
ATOM 1536 N N . LEU A 1 192 ? 14.081 -2.642 -12.942 1.00 77.81 192 LEU A N 1
ATOM 1537 C CA . LEU A 1 192 ? 12.924 -3.408 -12.476 1.00 77.81 192 LEU A CA 1
ATOM 1538 C C . LEU A 1 192 ? 12.901 -4.854 -12.987 1.00 77.81 192 LEU A C 1
ATOM 1540 O O . LEU A 1 192 ? 12.343 -5.717 -12.312 1.00 77.81 192 LEU A O 1
ATOM 1544 N N . SER A 1 193 ? 13.543 -5.146 -14.125 1.00 77.62 193 SER A N 1
ATOM 1545 C CA . SER A 1 193 ? 13.617 -6.520 -14.638 1.00 77.62 193 SER A CA 1
ATOM 1546 C C . SER A 1 193 ? 14.423 -7.433 -13.709 1.00 77.62 193 SER A C 1
ATOM 1548 O O . SER A 1 193 ? 14.077 -8.600 -13.524 1.00 77.62 193 SER A O 1
ATOM 1550 N N . LYS A 1 194 ? 15.442 -6.878 -13.040 1.00 76.81 194 LYS A N 1
ATOM 1551 C CA . LYS A 1 194 ? 16.234 -7.577 -12.020 1.00 76.81 194 LYS A CA 1
ATOM 1552 C C . LYS A 1 194 ? 15.495 -7.750 -10.695 1.00 76.81 194 LYS A C 1
ATOM 1554 O O . LYS A 1 194 ? 15.859 -8.620 -9.912 1.00 76.81 194 LYS A O 1
ATOM 1559 N N . LEU A 1 195 ? 14.454 -6.954 -10.451 1.00 78.88 195 LEU A N 1
ATOM 1560 C CA . LEU A 1 195 ? 13.616 -7.041 -9.251 1.00 78.88 195 LEU A CA 1
ATOM 1561 C C . LEU A 1 195 ? 12.457 -8.037 -9.414 1.00 78.88 195 LEU A C 1
ATOM 1563 O O . LEU A 1 195 ? 11.579 -8.114 -8.565 1.00 78.88 195 LEU A O 1
ATOM 1567 N N . GLY A 1 196 ? 12.437 -8.818 -10.498 1.00 70.81 196 GLY A N 1
ATOM 1568 C CA . GLY A 1 196 ? 11.383 -9.804 -10.744 1.00 70.81 196 GLY A CA 1
ATOM 1569 C C . GLY A 1 196 ? 10.088 -9.206 -11.297 1.00 70.81 196 GLY A C 1
ATOM 1570 O O . GLY A 1 196 ? 9.094 -9.925 -11.423 1.00 70.81 196 GLY A O 1
ATOM 1571 N N . VAL A 1 197 ? 10.089 -7.924 -11.684 1.00 72.69 197 VAL A N 1
ATOM 1572 C CA . VAL A 1 197 ? 8.979 -7.331 -12.434 1.00 72.69 197 VAL A CA 1
ATOM 1573 C C . VAL A 1 197 ? 9.050 -7.848 -13.867 1.00 72.69 197 VAL A C 1
ATOM 1575 O O . VAL A 1 197 ? 9.945 -7.499 -14.638 1.00 72.69 197 VAL A O 1
ATOM 1578 N N . THR A 1 198 ? 8.103 -8.716 -14.216 1.00 71.06 198 THR A N 1
ATOM 1579 C CA . THR A 1 198 ? 7.940 -9.223 -15.580 1.00 71.06 198 THR A CA 1
ATOM 1580 C C . THR A 1 198 ? 6.899 -8.388 -16.306 1.00 71.06 198 THR A C 1
ATOM 1582 O O . THR A 1 198 ? 5.787 -8.199 -15.818 1.00 71.06 198 THR A O 1
ATOM 1585 N N . TRP A 1 199 ? 7.278 -7.864 -17.468 1.00 72.50 199 TRP A N 1
ATOM 1586 C CA . TRP A 1 199 ? 6.410 -7.014 -18.275 1.00 72.50 199 TRP A CA 1
ATOM 1587 C C . TRP A 1 199 ? 5.382 -7.857 -19.017 1.00 72.50 199 TRP A C 1
ATOM 1589 O O . TRP A 1 199 ? 5.732 -8.874 -19.630 1.00 72.50 199 TRP A O 1
ATOM 1599 N N . LYS A 1 200 ? 4.121 -7.424 -19.008 1.00 69.19 200 LYS A N 1
ATOM 1600 C CA . LYS A 1 200 ? 3.108 -8.014 -19.884 1.00 69.19 200 LYS A CA 1
ATOM 1601 C C . LYS A 1 200 ? 3.530 -7.741 -21.328 1.00 69.19 200 LYS A C 1
ATOM 1603 O O . LYS A 1 200 ? 3.900 -6.624 -21.683 1.00 69.19 200 LYS A O 1
ATOM 1608 N N . ALA A 1 201 ? 3.533 -8.782 -22.162 1.00 55.16 201 ALA A N 1
ATOM 1609 C CA . ALA A 1 201 ? 3.859 -8.623 -23.573 1.00 55.16 201 ALA A CA 1
ATOM 1610 C C . ALA A 1 201 ? 2.921 -7.574 -24.188 1.00 55.16 201 ALA A C 1
ATOM 1612 O O . ALA A 1 201 ? 1.706 -7.635 -23.986 1.00 55.16 201 ALA A O 1
ATOM 1613 N N . ALA A 1 202 ? 3.487 -6.609 -24.915 1.00 49.94 202 ALA A N 1
ATOM 1614 C CA . ALA A 1 202 ? 2.695 -5.658 -25.677 1.00 49.94 202 ALA A CA 1
ATOM 1615 C C . ALA A 1 202 ? 1.956 -6.434 -26.778 1.00 49.94 202 ALA A C 1
ATOM 1617 O O . ALA A 1 202 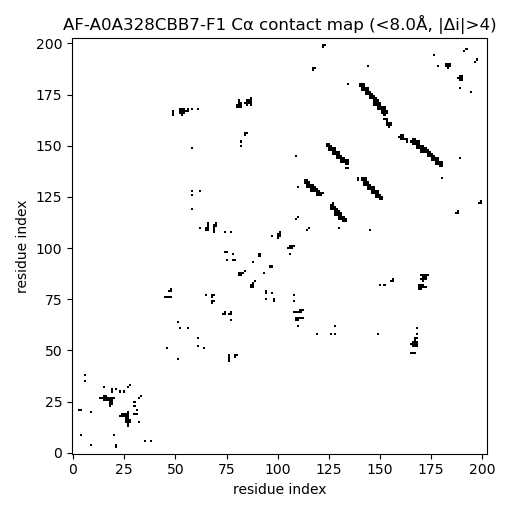? 2.589 -6.903 -27.725 1.00 49.94 202 ALA A O 1
ATOM 1618 N N . ASN A 1 203 ? 0.646 -6.616 -26.606 1.00 39.78 203 ASN A N 1
ATOM 1619 C CA . ASN A 1 203 ? -0.246 -7.039 -27.685 1.00 39.78 203 ASN A CA 1
ATOM 1620 C C . ASN A 1 2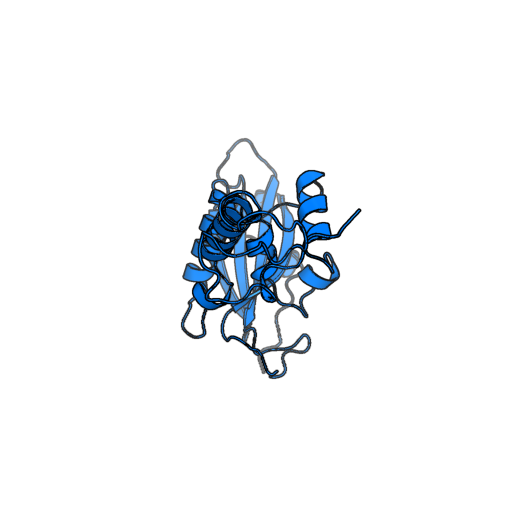03 ? -0.496 -5.881 -28.651 1.00 39.78 203 ASN A C 1
ATOM 1622 O O . ASN A 1 203 ? -0.674 -4.740 -28.162 1.00 39.78 203 ASN A O 1
#

Secondary structure (DSSP, 8-state):
-PPPPPGGGS-TT--TTSBPTTTT-SBGGGTTHHHHHHHHHHHHH---HHHH--TT--HHHHHHHHHHHHHTT-HHHHHHTB-TTSHHHHH-SSHHHHHHHHHTTS---SS-TTEEEEEEEEETTEEEEEEEESTT-TT-SEEEEEEEEEEETTB-SSS-B---SS-SEEEEEEEEEEEEGGGS-SSSS--GGGGT-PPPP--

Sequence (203 aa):
MSEAIPASEIPENIGRNDPCPCGSEKKYKRCCQRTHQIQKESEKQSRQPHQLIGSKTIPYKVYKVLTQVFESNALALYYDLSHEAGPFRQRYPEKGAFIEAVDQGNDAMVAGPDYELQHFRVDGPDVYVVLTQGQNDPRVEEVQVDVITLRPNELDAEGNAREADYRGFRIWDVQRHTVNKDEFTSATHPDLSKLGVTWKAAN

pLDDT: mean 84.78, std 13.48, range [38.72, 97.56]

Foldseek 3Di:
DQDDDDLVPDPPDQDQQDQDPSPPRHRNVVPCVVVSVVVVVVVVVPDALQNQFAQPDDPVSVLVVLQVCQVVVVLLRLVRLAACQAVVCVCPVDSVSSVVCVVVVVDDRPSYPQKDFQDWDDFPQKIWTWIWGCLPPPPDQKIKIKIWIWHWNQAHPVGDGDDDPGTGIGGRDIAIDIDGSVQCPVRNDHDVVVSVDDGDPDD

Mean predicted aligned error: 10.79 Å

Nearest PDB structures (foldseek):
  3ke7-assembly1_A  TM=4.800E-01  e=1.464E+00  Parabacteroides distasonis ATCC 8503
  5i7l-assembly3_A  TM=3.596E-01  e=3.560E+00  Homo sapiens
  8tw2-assembly1_HQ  TM=2.216E-01  e=8.162E+00  Acinetobacter phage AP205

InterPro domains:
  IPR004027 SEC-C motif [PF02810] (16-34)

Radius of gyration: 21.64 Å; Cα contacts (8 Å, |Δi|>4): 293; chains: 1; bounding box: 61×25×61 Å

Solvent-accessible surface area (backbone atoms only — not comparable to full-atom values): 11946 Å² total; per-residue (Å²): 133,86,78,82,76,62,78,91,74,58,69,94,81,73,54,62,74,38,68,26,89,85,73,72,72,40,35,17,64,80,52,57,45,62,59,52,48,53,48,51,51,51,52,72,66,55,69,52,52,63,84,78,30,31,76,85,55,49,71,72,57,52,52,55,49,40,27,53,33,42,78,66,66,35,58,71,51,57,54,61,36,37,29,80,74,18,64,47,29,68,77,30,80,43,72,66,54,46,52,49,33,36,76,72,65,78,43,76,84,64,56,42,91,71,44,42,81,68,52,78,46,78,56,89,80,33,34,39,40,37,32,34,32,52,71,86,42,91,86,50,62,60,22,41,37,39,40,35,35,31,30,44,44,40,38,50,78,90,63,47,84,45,93,50,101,51,50,21,64,17,39,25,33,76,46,79,43,81,40,54,56,85,63,37,48,101,53,94,49,72,61,50,66,81,71,70,54,77,78,77,79,86,127

Organism: NCBI:txid2211119